Protein AF-A0A2H9NWB0-F1 (afdb_monomer)

Nearest PDB structures (foldseek):
  6rzz-assembly1_w  TM=6.380E-01  e=5.093E-09  Saccharomyces cerevisiae
  6lqm-assembly1_3  TM=6.294E-01  e=3.801E-09  Homo sapiens
  5h4p-assembly1_w  TM=6.764E-01  e=6.306E-08  Saccharomyces cerevisiae S288C
  6n8l-assembly1_v  TM=6.432E-01  e=3.724E-08  Saccharomyces cerevisiae S288C
  6lsr-assembly1_3  TM=6.015E-01  e=7.516E-08  Homo sapiens

Secondary structure (DSSP, 8-state):
-PPP---------------HHHHHHTSS--SEEEEE----HHHHHHHHHHHHTTGGGT--EEEEEEETTEEEEEES--TTHHHHHHHHHHHH--EEEEEEEEEEEETTTTEEEEEEEEEEE--S--TT-EEEETTEEEEEEE-SSSEEEEETTT--EEEES-TT-S---TTS---EEPPEEEEEEEE-SSS-EEE-TTT--EEEB--SS-SS---TT-EEEEEEETTEEEEE--

Mean predicted aligned error: 9.99 Å

Radius of gyration: 27.56 Å; Cα contacts (8 Å, |Δi|>4): 438; chains: 1; bounding box: 101×38×71 Å

pLDDT: mean 84.56, std 11.09, range [39.69, 96.69]

Solvent-accessible surface area (backbone atoms only — not comparable to full-atom values): 13710 Å² total; per-residue (Å²): 135,86,84,85,84,84,89,80,91,77,88,80,86,83,82,89,71,81,51,77,62,62,58,39,51,80,34,97,51,61,28,24,38,41,37,35,54,53,86,59,62,68,61,54,50,53,51,54,52,60,39,57,80,30,41,94,74,55,22,44,79,43,44,80,45,84,50,92,71,25,38,36,37,30,18,50,37,52,89,63,46,66,61,55,54,48,53,44,21,50,66,59,17,47,50,77,50,78,49,79,43,85,71,51,62,40,86,88,75,76,41,79,41,61,34,37,40,35,39,36,41,55,57,98,5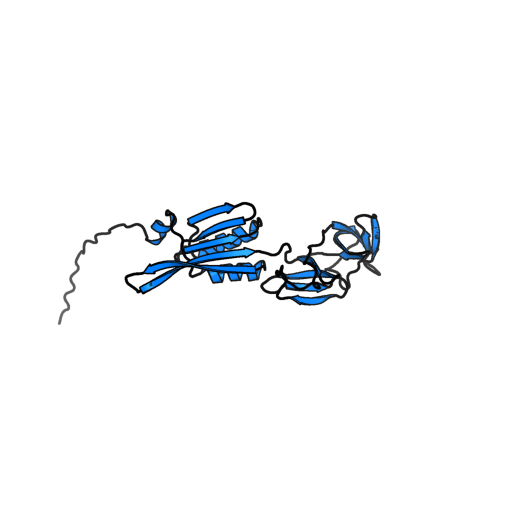8,54,67,72,36,42,28,38,51,83,95,36,61,24,32,24,79,36,48,18,72,42,40,32,32,28,31,43,58,74,58,50,73,48,78,42,70,68,85,78,59,91,82,59,78,96,75,67,64,75,74,42,69,58,69,75,41,77,30,39,26,71,34,56,74,97,59,46,23,30,38,36,78,87,80,68,42,83,38,64,47,44,40,59,62,76,68,76,91,80,52,62,74,39,78,42,38,30,36,74,57,91,98,37,42,31,73,50,65,133

Foldseek 3Di:
DDDDDDDDDDDDDDDDDPDPLNVLLQDPAAQEKEKEQAPDVVLVVLLQVVQVVCSVVSWHFSDWDDDPSIIMTGINDDPCVVVSLLVSQQAQNWDKDKDKDFDDADPVVRHTRIRMYIYTDGDPDGQLFWWQWQLFTWHQPHGHCWTWTAGQQARDIDIGRPLHDPDDPDRIDNTGTFDKDKWFFQDPPPFTWIQDRPPRDTDGASGPDDDDDDDGGDIFIWGDRDPHIHTGDD

Structure (mmCIF, N/CA/C/O backbone):
data_AF-A0A2H9NWB0-F1
#
_entry.id   AF-A0A2H9NWB0-F1
#
loop_
_atom_site.group_PDB
_atom_site.id
_atom_site.type_symbol
_atom_site.label_atom_id
_atom_site.label_alt_id
_atom_site.label_comp_id
_atom_site.label_asym_id
_atom_site.label_entity_id
_atom_site.label_seq_id
_atom_site.pdbx_PDB_ins_code
_atom_site.Cartn_x
_atom_site.Cartn_y
_atom_site.Cartn_z
_atom_site.occupancy
_atom_site.B_iso_or_equiv
_atom_site.auth_seq_id
_atom_site.auth_comp_id
_atom_site.auth_asym_id
_atom_site.auth_atom_id
_atom_site.pdbx_PDB_model_num
ATOM 1 N N . ARG A 1 1 ? -74.461 3.019 13.063 1.00 52.06 1 ARG A N 1
ATOM 2 C CA . ARG A 1 1 ? -73.482 3.453 14.092 1.00 52.06 1 ARG A CA 1
ATOM 3 C C . ARG A 1 1 ? -72.655 4.577 13.480 1.00 52.06 1 ARG A C 1
ATOM 5 O O . ARG A 1 1 ? -71.949 4.300 12.525 1.00 52.06 1 ARG A O 1
ATOM 12 N N . LYS A 1 2 ? -72.825 5.829 13.923 1.00 51.66 2 LYS A N 1
ATOM 13 C CA . LYS A 1 2 ? -72.000 6.956 13.455 1.00 51.66 2 LYS A CA 1
ATOM 14 C C . LYS A 1 2 ? -70.707 6.966 14.274 1.00 51.66 2 LYS A C 1
ATOM 16 O O . LYS A 1 2 ? -70.784 6.955 15.498 1.00 51.66 2 LYS A O 1
ATOM 21 N N . SER A 1 3 ? -69.558 6.902 13.610 1.00 57.94 3 SER A N 1
ATOM 22 C CA . SER A 1 3 ? -68.240 7.040 14.232 1.00 57.94 3 SER A CA 1
ATOM 23 C C . SER A 1 3 ? -67.999 8.508 14.567 1.00 57.94 3 SER A C 1
ATOM 25 O O . SER A 1 3 ? -68.070 9.355 13.678 1.00 57.94 3 SER A O 1
ATOM 27 N N . VAL A 1 4 ? -67.752 8.797 15.841 1.00 70.06 4 VAL A N 1
ATOM 28 C CA . VAL A 1 4 ? -67.317 10.117 16.303 1.00 70.06 4 VAL A CA 1
ATOM 29 C C . VAL A 1 4 ? -65.807 10.186 16.104 1.00 70.06 4 VAL A C 1
ATOM 31 O O . VAL A 1 4 ? -65.094 9.263 16.498 1.00 70.06 4 VAL A O 1
ATOM 34 N N . VAL A 1 5 ? -65.348 11.232 15.426 1.00 72.88 5 VAL A N 1
ATOM 35 C CA . VAL A 1 5 ? -63.932 11.528 15.208 1.00 72.88 5 VAL A CA 1
ATOM 36 C C . VAL A 1 5 ? -63.659 12.810 15.974 1.00 72.88 5 VAL A C 1
ATOM 38 O O . VAL A 1 5 ? -64.260 13.832 15.656 1.00 72.88 5 VAL A O 1
ATOM 41 N N . ASP A 1 6 ? -62.797 12.726 16.981 1.00 75.94 6 ASP A N 1
ATOM 42 C CA . ASP A 1 6 ? -62.341 13.878 17.751 1.00 75.94 6 ASP A CA 1
ATOM 43 C C . ASP A 1 6 ? -60.874 14.163 17.431 1.00 75.94 6 ASP A C 1
ATOM 45 O O . ASP A 1 6 ? -60.045 13.252 17.338 1.00 75.94 6 ASP A O 1
ATOM 49 N N . GLU A 1 7 ? -60.562 15.444 17.275 1.00 79.31 7 GLU A N 1
ATOM 50 C CA . GLU A 1 7 ? -59.204 15.945 17.104 1.00 79.31 7 GLU A CA 1
ATOM 51 C C . GLU A 1 7 ? -58.705 16.526 18.427 1.00 79.31 7 GLU A C 1
ATOM 53 O O . GLU A 1 7 ? -59.386 17.318 19.079 1.00 79.31 7 GLU A O 1
ATOM 58 N N . PHE A 1 8 ? -57.486 16.156 18.818 1.00 81.31 8 PHE A N 1
ATOM 59 C CA . PHE A 1 8 ? -56.851 16.657 20.032 1.00 81.31 8 PHE A CA 1
ATOM 60 C C . PHE A 1 8 ? -55.451 17.176 19.716 1.00 81.31 8 PHE A C 1
ATOM 62 O O . PHE A 1 8 ? -54.700 16.560 18.959 1.00 81.31 8 PHE A O 1
ATOM 69 N N . MET A 1 9 ? -55.068 18.283 20.353 1.00 73.50 9 MET A N 1
ATOM 70 C CA . MET A 1 9 ? -53.689 18.767 20.335 1.00 73.50 9 MET A CA 1
ATOM 71 C C . MET A 1 9 ? -52.898 18.124 21.474 1.00 73.50 9 MET A C 1
ATOM 73 O O . MET A 1 9 ? -53.171 18.371 22.647 1.00 73.50 9 MET A O 1
ATOM 77 N N . VAL A 1 10 ? -51.893 17.321 21.123 1.00 85.69 10 VAL A N 1
ATOM 78 C CA . VAL A 1 10 ? -50.956 16.732 22.086 1.00 85.69 10 VAL A CA 1
ATOM 79 C C . VAL A 1 10 ? -49.690 17.594 22.130 1.00 85.69 10 VAL A C 1
ATOM 81 O O . VAL A 1 10 ? -48.940 17.610 21.150 1.00 85.69 10 VAL A O 1
ATOM 84 N N . PRO A 1 11 ? -49.421 18.319 23.230 1.00 79.94 11 PRO A N 1
ATOM 85 C CA . PRO A 1 11 ? -48.188 19.082 23.360 1.00 79.94 11 PRO A CA 1
ATOM 86 C C . PRO A 1 11 ? -46.994 18.127 23.466 1.00 79.94 11 PRO A C 1
ATOM 88 O O . PRO A 1 11 ? -46.948 17.250 24.330 1.00 79.94 11 PRO A O 1
ATOM 91 N N . LEU A 1 12 ? -46.018 18.297 22.575 1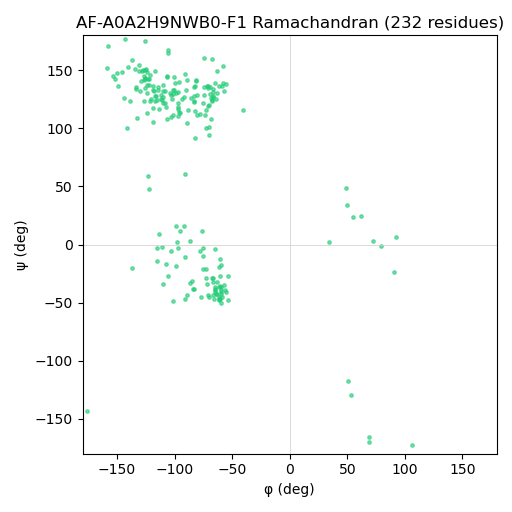.00 85.56 12 LEU A N 1
ATOM 92 C CA . LEU A 1 12 ? -44.847 17.430 22.470 1.00 85.56 12 LEU A CA 1
ATOM 93 C C . LEU A 1 12 ? -43.646 18.119 23.126 1.00 85.56 12 LEU A C 1
ATOM 95 O O . LEU A 1 12 ? -43.149 19.128 22.628 1.00 85.56 12 LEU A O 1
ATOM 99 N N . MET A 1 13 ? -43.171 17.583 24.252 1.00 80.69 13 MET A N 1
ATOM 100 C CA . MET A 1 13 ? -41.931 18.059 24.869 1.00 80.69 13 MET A CA 1
ATOM 101 C C . MET A 1 13 ? -40.724 17.423 24.184 1.00 80.69 13 MET A C 1
ATOM 103 O O . MET A 1 13 ? -40.496 16.218 24.284 1.00 80.69 13 MET A O 1
ATOM 107 N N . VAL A 1 14 ? -39.921 18.249 23.518 1.00 83.50 14 VAL A N 1
ATOM 108 C CA . VAL A 1 14 ? -38.672 17.821 22.885 1.00 83.50 14 VAL A CA 1
ATOM 109 C C . VAL A 1 14 ? -37.510 18.104 23.830 1.00 83.50 14 VAL A C 1
ATOM 111 O O . VAL A 1 14 ? -37.183 19.256 24.102 1.00 83.50 14 VAL A O 1
ATOM 114 N N . GLN A 1 15 ? -36.857 17.047 24.311 1.00 78.19 15 GLN A N 1
ATOM 115 C CA . GLN A 1 15 ? -35.599 17.157 25.048 1.00 78.19 15 GLN A CA 1
ATOM 116 C C . GLN A 1 15 ? -34.421 16.908 24.106 1.00 78.19 15 GLN A C 1
ATOM 118 O O . GLN A 1 15 ? -34.298 15.839 23.504 1.00 78.19 15 GLN A O 1
ATOM 123 N N . THR A 1 16 ? -33.525 17.885 23.991 1.00 75.75 16 THR A N 1
ATOM 124 C CA . THR A 1 16 ? -32.293 17.740 23.213 1.00 75.75 16 THR A CA 1
ATOM 125 C C . THR A 1 16 ? -31.201 17.101 24.065 1.00 75.75 16 THR A C 1
ATOM 127 O O . THR A 1 16 ? -30.860 17.610 25.130 1.00 75.75 16 THR A O 1
ATOM 130 N N . ARG A 1 17 ? -30.602 16.016 23.574 1.00 77.69 17 ARG A N 1
ATOM 131 C CA . ARG A 1 17 ? -29.400 15.396 24.150 1.00 77.69 17 ARG A CA 1
ATOM 132 C C . ARG A 1 17 ? -28.327 15.274 23.078 1.00 77.69 17 ARG A C 1
ATOM 134 O O . ARG A 1 17 ? -28.657 15.095 21.905 1.00 77.69 17 ARG A O 1
ATOM 141 N N . GLN A 1 18 ? -27.052 15.329 23.462 1.00 70.75 18 GLN A N 1
ATOM 142 C CA . GLN A 1 18 ? -25.985 14.993 22.523 1.00 70.75 18 GLN A CA 1
ATOM 143 C C . GLN A 1 18 ? -26.144 13.544 22.065 1.00 70.75 18 GLN A C 1
ATOM 145 O O . GLN A 1 18 ? -26.396 12.640 22.866 1.00 70.75 18 GLN A O 1
ATOM 150 N N . CYS A 1 19 ? -25.982 13.324 20.761 1.00 72.31 19 CYS A N 1
ATOM 151 C CA . CYS A 1 19 ? -25.940 11.976 20.223 1.00 72.31 19 CYS A CA 1
ATOM 152 C C . CYS A 1 19 ? -24.808 11.199 20.926 1.00 72.31 19 CYS A C 1
ATOM 154 O O . CYS A 1 19 ? -23.685 11.711 20.993 1.00 72.31 19 CYS A O 1
ATOM 156 N N . PRO A 1 20 ? -25.050 9.965 21.411 1.00 68.06 20 PRO A N 1
ATOM 157 C CA . PRO A 1 20 ? -24.020 9.142 22.051 1.00 68.06 20 PRO A CA 1
ATOM 158 C C . PRO A 1 20 ? -22.766 8.965 21.187 1.00 68.06 20 PRO A C 1
ATOM 160 O O . PRO A 1 20 ? -21.669 8.765 21.700 1.00 68.06 20 PRO A O 1
ATOM 163 N N . HIS A 1 21 ? -22.921 9.050 19.865 1.00 68.06 21 HIS A N 1
ATOM 164 C CA . HIS A 1 21 ? -21.824 8.990 18.908 1.00 68.06 21 HIS A CA 1
ATOM 165 C C . HIS A 1 21 ? -21.035 10.304 18.826 1.00 68.06 21 HIS A C 1
ATOM 167 O O . HIS A 1 21 ? -19.809 10.275 18.927 1.00 68.06 21 HIS A O 1
ATOM 173 N N . CYS A 1 22 ? -21.717 11.451 18.761 1.00 69.38 22 CYS A N 1
ATOM 174 C CA . CYS A 1 2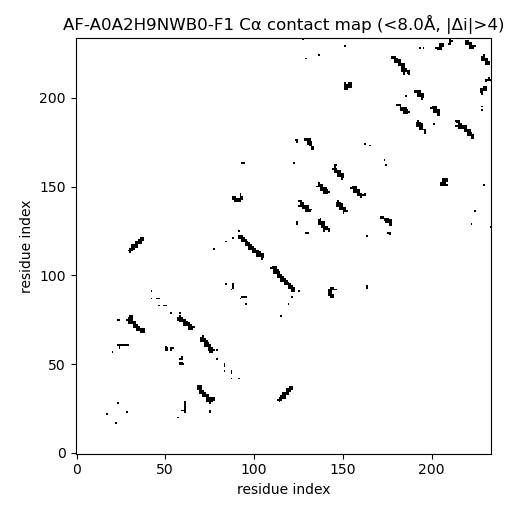2 ? -21.073 12.769 18.757 1.00 69.38 22 CYS A CA 1
ATOM 175 C C . CYS A 1 22 ? -20.339 13.059 20.075 1.00 69.38 22 CYS A C 1
ATOM 177 O O . CYS A 1 22 ? -19.238 13.602 20.060 1.00 69.38 22 CYS A O 1
ATOM 179 N N . SER A 1 23 ? -20.896 12.620 21.208 1.00 68.31 23 SER A N 1
ATOM 180 C CA . SER A 1 23 ? -20.228 12.708 22.514 1.00 68.31 23 SER A CA 1
ATOM 181 C C . SER A 1 23 ? -18.898 11.938 22.533 1.00 68.31 23 SER A C 1
ATOM 183 O O . SER A 1 23 ? -17.910 12.408 23.096 1.00 68.31 23 SER A O 1
ATOM 185 N N . ARG A 1 24 ? -18.821 10.789 21.843 1.00 71.25 24 ARG A N 1
ATOM 186 C CA . ARG A 1 24 ? -17.580 10.004 21.737 1.00 71.25 24 ARG A CA 1
ATOM 187 C C . ARG A 1 24 ? -16.533 10.658 20.840 1.00 71.25 24 ARG A C 1
ATOM 189 O O . ARG A 1 24 ? -15.350 10.522 21.140 1.00 71.25 24 ARG A O 1
ATOM 196 N N . GLN A 1 25 ? -16.936 11.361 19.778 1.00 65.00 25 GLN A N 1
ATOM 197 C CA . GLN A 1 25 ? -16.005 12.022 18.851 1.00 65.00 25 GLN A CA 1
ATOM 198 C C . GLN A 1 25 ? -15.142 13.091 19.535 1.00 65.00 25 GLN A C 1
ATOM 200 O O . GLN A 1 25 ? -13.966 13.203 19.210 1.00 65.00 25 GLN A O 1
ATOM 205 N N . GLY A 1 26 ? -15.702 13.833 20.497 1.00 62.59 26 GLY A N 1
ATOM 206 C CA . GLY A 1 26 ? -14.981 14.851 21.276 1.00 62.59 26 GLY A CA 1
ATOM 207 C C . GLY A 1 26 ? -14.256 14.318 22.517 1.00 62.59 26 GLY A C 1
ATOM 208 O O . GLY A 1 26 ? -13.701 15.098 23.285 1.00 62.59 26 GLY A O 1
ATOM 209 N N . SER A 1 27 ? -14.278 13.003 22.746 1.00 71.75 27 SER A N 1
ATOM 210 C CA . SER A 1 27 ? -13.688 12.366 23.926 1.00 71.75 27 SER A CA 1
ATOM 211 C C . SER A 1 27 ? -12.380 11.639 23.590 1.00 71.75 27 SER A C 1
ATOM 213 O O . SER A 1 27 ? -12.094 11.341 22.433 1.00 71.75 27 SER A O 1
ATOM 215 N N . MET A 1 28 ? -11.612 11.244 24.612 1.00 77.00 28 MET A N 1
ATOM 216 C CA . MET A 1 28 ? -10.450 10.352 24.445 1.00 77.00 28 MET A CA 1
ATOM 217 C C . MET A 1 28 ? -10.835 8.869 24.240 1.00 77.00 28 MET A C 1
ATOM 219 O O . MET A 1 28 ? -9.983 7.983 24.335 1.00 77.00 28 MET A O 1
ATOM 223 N N . TYR A 1 29 ? -12.113 8.567 23.990 1.00 83.75 29 TYR A N 1
ATOM 224 C CA . TYR A 1 29 ? -12.592 7.203 23.791 1.00 83.75 29 TYR A CA 1
ATOM 225 C C . TYR A 1 29 ? -12.118 6.614 22.4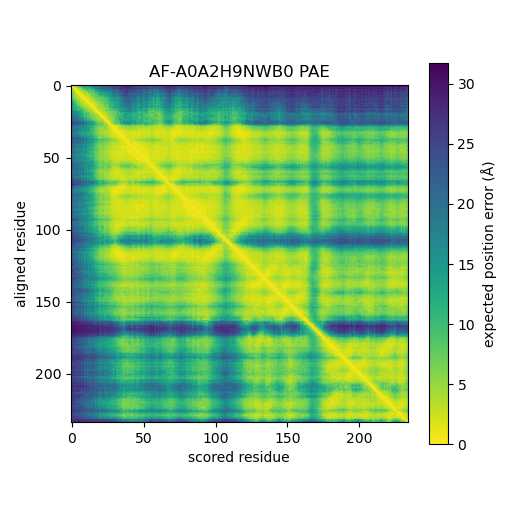55 1.00 83.75 29 TYR A C 1
ATOM 227 O O . TYR A 1 29 ? -12.201 7.248 21.400 1.00 83.75 29 TYR A O 1
ATOM 235 N N . PHE A 1 30 ? -11.667 5.358 22.494 1.00 89.88 30 PHE A N 1
ATOM 236 C CA . PHE A 1 30 ? -11.356 4.574 21.304 1.00 89.88 30 PHE A CA 1
ATOM 237 C C . PHE A 1 30 ? -11.578 3.076 21.546 1.00 89.88 30 PHE A C 1
ATOM 239 O O . PHE A 1 30 ? -11.363 2.551 22.646 1.00 89.88 30 PHE A O 1
ATOM 246 N N . GLU A 1 31 ? -11.972 2.393 20.476 1.00 91.25 31 GLU A N 1
ATOM 247 C CA . GLU A 1 31 ? -12.098 0.936 20.398 1.00 91.25 31 GLU A CA 1
ATOM 248 C C . GLU A 1 31 ? -10.957 0.318 19.585 1.00 91.25 31 GLU A C 1
ATOM 250 O O . GLU A 1 31 ? -10.581 -0.829 19.828 1.00 91.25 31 GLU A O 1
ATOM 255 N N . ALA A 1 32 ? -10.376 1.066 18.641 1.00 94.56 32 ALA A N 1
ATOM 256 C CA . ALA A 1 32 ? -9.282 0.567 17.822 1.00 94.56 32 ALA A CA 1
ATOM 257 C C . A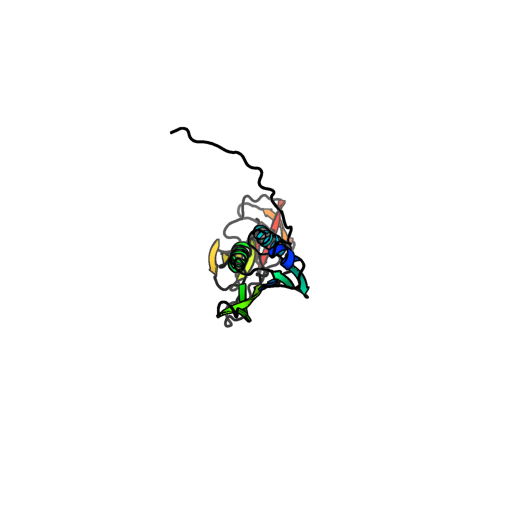LA A 1 32 ? -8.185 1.603 17.558 1.00 94.56 32 ALA A C 1
ATOM 259 O O . ALA A 1 32 ? -8.436 2.807 17.541 1.00 94.56 32 ALA A O 1
ATOM 260 N N . ILE A 1 33 ? -6.968 1.109 17.335 1.00 95.56 33 ILE A N 1
ATOM 261 C CA . ILE A 1 33 ? -5.807 1.880 16.889 1.00 95.56 33 ILE A CA 1
ATOM 262 C C . ILE A 1 33 ? -5.331 1.286 15.565 1.00 95.56 33 ILE A C 1
ATOM 264 O O . ILE A 1 33 ? -5.032 0.096 15.504 1.00 95.56 33 ILE A O 1
ATOM 268 N N . VAL A 1 34 ? -5.220 2.105 14.523 1.00 96.69 34 VAL A N 1
ATOM 269 C CA . VAL A 1 34 ? -4.603 1.724 13.247 1.00 96.69 34 VAL A CA 1
ATOM 270 C C . VAL A 1 34 ? -3.256 2.419 13.125 1.00 96.69 34 VAL A C 1
ATOM 272 O O . VAL A 1 34 ? -3.183 3.643 13.119 1.00 96.69 34 VAL A O 1
ATOM 275 N N . GLN A 1 35 ? -2.188 1.638 13.043 1.00 95.69 35 GLN A N 1
ATOM 276 C CA . GLN A 1 35 ? -0.816 2.096 12.878 1.00 95.69 35 GLN A CA 1
ATOM 277 C C . GLN A 1 35 ? -0.405 1.875 11.425 1.00 95.69 35 GLN A C 1
ATOM 279 O O . GLN A 1 35 ? -0.240 0.739 10.989 1.00 95.69 35 GLN A O 1
ATOM 284 N N . MET A 1 36 ? -0.246 2.953 10.669 1.00 95.19 36 MET A N 1
ATOM 285 C CA . MET A 1 36 ? 0.210 2.894 9.282 1.00 95.19 36 MET A CA 1
ATOM 286 C C . MET A 1 36 ? 1.706 3.159 9.227 1.00 95.19 36 MET A C 1
ATOM 288 O O . MET A 1 36 ? 2.129 4.238 9.628 1.00 95.19 36 MET A O 1
ATOM 292 N N . LYS A 1 37 ? 2.500 2.197 8.749 1.00 91.81 37 LYS A N 1
ATOM 293 C CA . LYS A 1 37 ? 3.959 2.320 8.564 1.00 91.81 37 LYS A CA 1
ATOM 294 C C . LYS A 1 37 ? 4.282 2.831 7.164 1.00 91.81 37 LYS A C 1
ATOM 296 O O . LYS A 1 37 ? 4.868 2.127 6.353 1.00 91.81 37 LYS A O 1
ATOM 301 N N . THR A 1 38 ? 3.795 4.022 6.844 1.00 89.69 38 THR A N 1
ATOM 302 C CA . THR A 1 38 ? 4.044 4.660 5.553 1.00 89.69 38 THR A CA 1
ATOM 303 C C . THR A 1 38 ? 3.836 6.162 5.655 1.00 89.69 38 THR A C 1
ATOM 305 O O . THR A 1 38 ? 3.040 6.614 6.473 1.00 89.69 38 THR A O 1
ATOM 308 N N . GLY A 1 39 ? 4.543 6.920 4.816 1.00 87.31 39 GLY A N 1
ATOM 309 C CA . GLY A 1 39 ? 4.290 8.343 4.576 1.00 87.31 39 GLY A CA 1
ATOM 310 C C . GLY A 1 39 ? 3.459 8.615 3.314 1.00 87.31 39 GLY A C 1
ATOM 311 O O . GLY A 1 39 ? 3.240 9.776 2.967 1.00 87.31 39 GLY A O 1
ATOM 312 N N . ARG A 1 40 ? 3.011 7.572 2.594 1.00 89.12 40 ARG A N 1
ATOM 313 C CA . ARG A 1 40 ? 2.287 7.715 1.321 1.00 89.12 40 ARG A CA 1
ATOM 314 C C . ARG A 1 40 ? 0.905 8.334 1.535 1.00 89.12 40 ARG A C 1
ATOM 316 O O . ARG A 1 40 ? -0.013 7.685 2.036 1.00 89.12 40 ARG A O 1
ATOM 323 N N . LYS A 1 41 ? 0.744 9.595 1.116 1.00 91.69 41 LYS A N 1
ATOM 324 C CA . LYS A 1 41 ? -0.493 10.382 1.299 1.00 91.69 41 LYS A CA 1
ATOM 325 C C . LYS A 1 41 ? -1.730 9.715 0.690 1.00 91.69 41 LYS A C 1
ATOM 327 O O . LYS A 1 41 ? -2.800 9.800 1.280 1.00 91.69 41 LYS A O 1
ATOM 332 N N . GLU A 1 42 ? -1.581 9.019 -0.436 1.00 93.38 42 GLU A N 1
ATOM 333 C CA . GLU A 1 42 ? -2.660 8.286 -1.119 1.00 93.38 42 GLU A CA 1
ATOM 334 C C . GLU A 1 42 ? -3.305 7.199 -0.241 1.00 93.38 42 GLU A C 1
ATOM 336 O O . GLU A 1 42 ? -4.527 7.052 -0.226 1.00 93.38 42 GLU A O 1
ATOM 341 N N . ILE A 1 43 ? -2.496 6.485 0.550 1.00 93.44 43 ILE A N 1
ATOM 342 C CA . ILE A 1 43 ? -2.951 5.425 1.456 1.00 93.44 43 ILE A CA 1
ATOM 343 C C . ILE A 1 43 ? -3.737 6.043 2.611 1.00 93.44 43 ILE A C 1
ATOM 345 O O . ILE A 1 43 ? -4.821 5.569 2.957 1.00 93.44 43 ILE A O 1
ATOM 349 N N . HIS A 1 44 ? -3.208 7.127 3.185 1.00 94.94 44 HIS A N 1
ATOM 350 C CA . HIS A 1 44 ? -3.874 7.865 4.256 1.00 94.94 44 HIS A CA 1
ATOM 351 C C . HIS A 1 44 ? -5.210 8.448 3.796 1.00 94.94 44 HIS A C 1
ATOM 353 O O . HIS A 1 44 ? -6.211 8.267 4.484 1.00 94.94 44 HIS A O 1
ATOM 359 N N . ALA A 1 45 ? -5.237 9.089 2.626 1.00 95.81 45 ALA A N 1
ATOM 360 C CA . ALA A 1 45 ? -6.449 9.659 2.049 1.00 95.81 45 ALA A CA 1
ATOM 361 C C . ALA A 1 45 ? -7.510 8.580 1.802 1.00 95.81 45 ALA A C 1
ATOM 363 O O . ALA A 1 45 ? -8.652 8.738 2.229 1.00 95.81 45 ALA A O 1
ATOM 364 N N . PHE A 1 46 ? -7.122 7.447 1.205 1.00 96.12 46 PHE A N 1
ATOM 365 C CA . PHE A 1 46 ? -8.032 6.324 0.988 1.00 96.12 46 PHE A CA 1
ATOM 366 C C . PHE A 1 46 ? -8.620 5.806 2.303 1.00 96.12 46 PHE A C 1
ATOM 368 O O . PHE A 1 46 ? -9.820 5.567 2.399 1.00 96.12 46 PHE A O 1
ATOM 375 N N . PHE A 1 47 ? -7.794 5.630 3.332 1.00 96.12 47 PHE A N 1
ATOM 376 C CA . PHE A 1 47 ? -8.268 5.154 4.626 1.00 96.12 47 PHE A CA 1
ATOM 377 C C . PHE A 1 47 ? -9.209 6.142 5.315 1.00 96.12 47 PHE A C 1
ATOM 379 O O . PHE A 1 47 ? -10.265 5.738 5.799 1.00 96.12 47 PHE A O 1
ATOM 386 N N . GLU A 1 48 ? -8.844 7.423 5.349 1.00 95.25 48 GLU A N 1
ATOM 387 C CA . GLU A 1 48 ? -9.653 8.481 5.958 1.00 95.25 48 GLU A CA 1
ATOM 388 C C . GLU A 1 48 ? -11.024 8.585 5.276 1.00 95.25 48 GLU A C 1
ATOM 390 O O . GLU A 1 48 ? -12.043 8.611 5.965 1.00 95.25 48 GLU A O 1
ATOM 395 N N . GLU A 1 49 ? -11.064 8.507 3.944 1.00 95.75 49 GLU A N 1
ATOM 396 C CA . GLU A 1 49 ? -12.294 8.467 3.148 1.00 95.75 49 GLU A CA 1
ATOM 397 C C . GLU A 1 49 ? -13.176 7.258 3.515 1.00 95.75 49 GLU A C 1
ATOM 399 O O . GLU A 1 49 ? -14.352 7.415 3.855 1.00 95.75 49 GLU A O 1
ATOM 404 N N . ARG A 1 50 ? -12.610 6.040 3.544 1.00 94.94 50 ARG A N 1
ATOM 405 C CA . ARG A 1 50 ? -13.360 4.822 3.910 1.00 94.94 50 ARG A CA 1
ATOM 406 C C . ARG A 1 50 ? -13.879 4.865 5.350 1.00 94.94 50 ARG A C 1
ATOM 408 O O . ARG A 1 50 ? -14.935 4.297 5.635 1.00 94.94 50 ARG A O 1
ATOM 415 N N . VAL A 1 51 ? -13.159 5.510 6.272 1.00 93.56 51 VAL A N 1
ATOM 416 C CA . VAL A 1 51 ? -13.638 5.726 7.647 1.00 93.56 51 VAL A CA 1
ATOM 417 C C . VAL A 1 51 ? -14.766 6.757 7.665 1.00 93.56 51 VAL A C 1
ATOM 419 O O . VAL A 1 51 ? -15.786 6.520 8.312 1.00 93.56 51 VAL A O 1
ATOM 422 N N . GLN A 1 52 ? -14.634 7.853 6.917 1.00 92.06 52 GLN A N 1
ATOM 423 C CA . GLN A 1 52 ? -15.643 8.908 6.832 1.00 92.06 52 GLN A CA 1
ATOM 424 C C . GLN A 1 52 ? -16.988 8.378 6.312 1.00 92.06 52 GLN A C 1
ATOM 426 O O . GLN A 1 52 ? -18.025 8.675 6.908 1.00 92.06 52 GLN A O 1
ATOM 431 N N . GLU A 1 53 ? -16.990 7.494 5.311 1.00 91.94 53 GLU A N 1
ATOM 432 C CA . GLU A 1 53 ? -18.194 6.794 4.825 1.00 91.94 53 GLU A CA 1
ATOM 433 C C . GLU A 1 53 ? -18.889 5.908 5.880 1.00 91.94 53 GLU A C 1
ATOM 435 O O . GLU A 1 53 ? -19.975 5.371 5.642 1.00 91.94 53 GLU A O 1
ATOM 440 N N . ARG A 1 54 ? -18.240 5.647 7.017 1.00 89.94 54 ARG A N 1
ATOM 441 C CA . ARG A 1 54 ? -18.750 4.806 8.110 1.00 89.94 54 ARG A CA 1
ATOM 442 C C . ARG A 1 54 ? -19.015 5.612 9.384 1.00 89.94 54 ARG A C 1
ATOM 444 O O . ARG A 1 54 ? -19.371 5.019 10.406 1.00 89.94 54 ARG A O 1
ATOM 451 N N . THR A 1 55 ? -18.937 6.942 9.304 1.00 84.50 55 THR A N 1
ATOM 452 C CA . THR A 1 55 ? -19.299 7.877 10.382 1.00 84.50 55 THR A CA 1
ATOM 453 C C . THR A 1 55 ? -20.720 7.610 10.877 1.00 84.50 55 THR A C 1
ATOM 455 O O . THR A 1 55 ? -20.937 7.414 12.070 1.00 84.50 55 THR A O 1
ATOM 458 N N . ASN A 1 56 ? -21.681 7.472 9.957 1.00 83.19 56 ASN A N 1
ATOM 459 C CA . ASN A 1 56 ? -23.079 7.130 10.255 1.00 83.19 56 ASN A CA 1
ATOM 460 C C . ASN A 1 56 ? -23.259 5.754 10.930 1.00 83.19 56 ASN A C 1
ATOM 462 O O . ASN A 1 56 ? -24.285 5.500 11.554 1.00 83.19 56 ASN A O 1
ATOM 466 N N . LYS A 1 57 ? -22.267 4.864 10.821 1.00 81.81 57 LYS A N 1
ATOM 467 C CA . LYS A 1 57 ? -22.256 3.517 11.412 1.00 81.81 57 LYS A CA 1
ATOM 468 C C . LYS A 1 57 ? -21.475 3.446 12.724 1.00 81.81 57 LYS A C 1
ATOM 470 O O . LYS A 1 57 ? -21.129 2.352 13.174 1.00 81.81 57 LYS A O 1
ATOM 475 N N . GLY A 1 58 ? -21.188 4.588 13.342 1.00 81.75 58 GLY A N 1
ATOM 476 C CA . GLY A 1 58 ? -20.596 4.624 14.671 1.00 81.75 58 GLY A CA 1
ATOM 477 C C . GLY A 1 58 ? -19.067 4.686 14.698 1.00 81.75 58 GLY A C 1
ATOM 478 O O . GLY A 1 58 ? -18.493 4.598 15.779 1.00 81.75 58 GLY A O 1
ATOM 479 N N . MET A 1 59 ? -18.392 4.832 13.553 1.00 87.75 59 MET A N 1
ATOM 480 C CA . MET A 1 59 ? -16.929 4.774 13.465 1.00 87.75 59 MET A CA 1
ATOM 481 C C . MET A 1 59 ? -16.350 6.087 12.944 1.00 87.75 59 MET A C 1
ATOM 483 O O . MET A 1 59 ? -16.608 6.463 11.808 1.00 87.75 59 MET A O 1
ATOM 487 N N . CYS A 1 60 ? -15.543 6.751 13.770 1.00 89.69 60 CYS A N 1
ATOM 488 C CA . CYS A 1 60 ? -14.885 8.017 13.448 1.00 89.69 60 CYS A CA 1
ATOM 489 C C . CYS A 1 60 ? -13.437 8.007 13.920 1.00 89.69 60 CYS A C 1
ATOM 491 O O . CYS A 1 60 ? -13.090 7.272 14.846 1.00 89.69 60 CYS A O 1
ATOM 493 N N . ILE A 1 61 ? -12.620 8.878 13.333 1.00 91.56 61 ILE A N 1
ATOM 494 C CA . ILE A 1 61 ? -11.269 9.161 13.816 1.00 91.56 61 ILE A CA 1
ATOM 495 C C . ILE A 1 61 ? -11.389 10.141 14.988 1.00 91.56 61 ILE A C 1
ATOM 497 O O . ILE A 1 61 ? -11.784 11.285 14.783 1.00 91.56 61 ILE A O 1
ATOM 501 N N . SER A 1 62 ? -11.075 9.702 16.209 1.00 90.25 62 SER A N 1
ATOM 502 C CA . SER A 1 62 ? -11.047 10.577 17.395 1.00 90.25 62 SER A CA 1
ATOM 503 C C . SER A 1 62 ? -9.716 11.309 17.540 1.00 90.25 62 SER A C 1
ATOM 505 O O . SER A 1 62 ? -9.667 12.436 18.022 1.00 90.25 62 SER A O 1
ATOM 507 N N . LYS A 1 63 ? -8.617 10.684 17.104 1.00 90.81 63 LYS A N 1
ATOM 508 C CA . LYS A 1 63 ? -7.278 11.278 17.139 1.00 90.81 63 LYS A CA 1
ATOM 509 C C . LYS A 1 63 ? -6.424 10.752 15.991 1.00 90.81 63 LYS A C 1
ATOM 511 O O . LYS A 1 63 ? -6.381 9.546 15.748 1.00 90.81 63 LYS A O 1
ATOM 516 N N . LYS A 1 64 ? -5.692 11.652 15.335 1.00 93.06 64 LYS A N 1
ATOM 517 C CA . LYS A 1 64 ? -4.608 11.340 14.395 1.00 93.06 64 LYS A CA 1
ATOM 518 C C . LYS A 1 64 ? -3.295 11.784 15.026 1.00 93.06 64 LYS A C 1
ATOM 520 O O . LYS A 1 64 ? -3.178 12.927 15.456 1.00 93.06 64 LYS A O 1
ATOM 525 N N . MET A 1 65 ? -2.331 10.877 15.127 1.00 92.50 65 MET A N 1
ATOM 526 C CA . MET A 1 65 ? -1.059 11.136 15.796 1.00 92.50 65 MET A CA 1
ATOM 527 C C . MET A 1 65 ? 0.103 10.652 14.921 1.00 92.50 65 MET A C 1
ATOM 529 O O . MET A 1 65 ? 0.267 9.440 14.765 1.00 92.50 65 MET A O 1
ATOM 533 N N . PRO A 1 66 ? 0.899 11.556 14.329 1.00 91.44 66 PRO A N 1
ATOM 534 C CA . PRO A 1 66 ? 2.128 11.175 13.643 1.00 91.44 66 PRO A CA 1
ATOM 535 C C . PRO A 1 66 ? 3.178 10.703 14.663 1.00 91.44 66 PRO A C 1
ATOM 537 O O . PRO A 1 66 ? 3.350 11.307 15.720 1.00 91.44 66 PRO A O 1
ATOM 540 N N . VAL A 1 67 ? 3.858 9.597 14.362 1.00 89.81 67 VAL A N 1
ATOM 541 C CA . VAL A 1 67 ? 4.854 8.928 15.210 1.00 89.81 67 VAL A CA 1
ATOM 542 C C . VAL A 1 67 ? 6.001 8.422 14.332 1.00 89.81 67 VAL A C 1
ATOM 544 O O . VAL A 1 67 ? 5.896 7.344 13.741 1.00 89.81 67 VAL A O 1
ATOM 547 N N . LYS A 1 68 ? 7.120 9.158 14.288 1.00 85.75 68 LYS A N 1
ATOM 548 C CA . LYS A 1 68 ? 8.285 8.847 13.434 1.00 85.75 68 LYS A CA 1
ATOM 549 C C . LYS A 1 68 ? 7.847 8.609 11.973 1.00 85.75 68 LYS A C 1
ATOM 551 O O . LYS A 1 68 ? 7.257 9.496 11.373 1.00 85.75 68 LYS A O 1
ATOM 556 N N . GLU A 1 69 ? 8.061 7.405 11.447 1.00 85.06 69 GLU A N 1
ATOM 557 C CA . GLU A 1 69 ? 7.686 6.952 10.093 1.00 85.06 69 GLU A CA 1
ATOM 558 C C . GLU A 1 69 ? 6.295 6.294 10.034 1.00 85.06 69 GLU A C 1
ATOM 560 O O . GLU A 1 69 ? 5.958 5.556 9.108 1.00 85.06 69 GLU A O 1
ATOM 565 N N . SER A 1 70 ? 5.481 6.497 11.069 1.00 88.81 70 SER A N 1
ATOM 566 C CA . SER A 1 70 ? 4.130 5.955 11.145 1.00 88.81 70 SER A CA 1
ATOM 567 C C . SER A 1 70 ? 3.097 6.997 11.522 1.00 88.81 70 SER A C 1
ATOM 569 O O . SER A 1 70 ? 3.384 7.959 12.224 1.00 88.81 70 SER A O 1
ATOM 571 N N . VAL A 1 71 ? 1.854 6.767 11.114 1.00 94.19 71 VAL A N 1
ATOM 572 C CA . VAL A 1 71 ? 0.700 7.553 11.558 1.00 94.19 71 VAL A CA 1
ATOM 573 C C . VAL A 1 71 ? -0.253 6.641 12.313 1.00 94.19 71 VAL A C 1
ATOM 575 O O . VAL A 1 71 ? -0.622 5.570 11.828 1.00 94.19 71 VAL A O 1
ATOM 578 N N . HIS A 1 72 ? -0.627 7.049 13.522 1.00 95.31 72 HIS A N 1
ATOM 579 C CA . HIS A 1 72 ? -1.565 6.328 14.372 1.00 95.31 72 HIS A CA 1
ATOM 580 C C . HIS A 1 72 ? -2.943 6.991 14.315 1.00 95.31 72 HIS A C 1
ATOM 582 O O . HIS A 1 72 ? -3.086 8.178 14.615 1.00 95.31 72 HIS A O 1
ATOM 588 N N . TYR A 1 73 ? -3.958 6.202 13.983 1.00 95.00 73 TYR A N 1
ATOM 589 C CA . TYR A 1 73 ? -5.359 6.600 13.956 1.00 95.00 73 TYR A CA 1
ATOM 590 C C . TYR A 1 73 ? -6.113 5.922 15.088 1.00 95.00 73 TYR A C 1
ATOM 592 O O . TYR A 1 73 ? -6.164 4.696 15.161 1.00 95.00 73 TYR A O 1
ATOM 600 N N . TYR A 1 74 ? -6.721 6.720 15.954 1.00 93.94 74 TYR A N 1
ATOM 601 C CA . TYR A 1 74 ? -7.599 6.244 17.013 1.00 93.94 74 TYR A CA 1
ATOM 602 C C . TYR A 1 74 ? -9.032 6.276 16.498 1.00 93.94 74 TYR A C 1
ATOM 604 O O . TYR A 1 74 ? -9.501 7.314 16.028 1.00 93.94 74 TYR A O 1
ATOM 612 N N . LEU A 1 75 ? -9.711 5.134 16.565 1.00 93.44 75 LEU A N 1
ATOM 613 C CA . LEU A 1 75 ? -11.059 4.951 16.046 1.00 93.44 75 LEU A CA 1
ATOM 614 C C . LEU A 1 75 ? -12.049 4.689 17.178 1.00 93.44 75 LEU A C 1
ATOM 616 O O . LEU A 1 75 ? -11.805 3.859 18.057 1.00 93.44 75 LEU A O 1
ATOM 620 N N . THR A 1 76 ? -13.206 5.344 17.116 1.00 90.75 76 THR A N 1
ATOM 621 C CA . THR A 1 76 ? -14.302 5.173 18.086 1.00 90.75 76 THR A CA 1
ATOM 622 C C . THR A 1 76 ? -15.090 3.874 17.911 1.00 90.75 76 THR A C 1
ATOM 624 O O . THR A 1 76 ? -15.893 3.549 18.778 1.00 90.75 76 THR A O 1
ATOM 627 N N . GLY A 1 77 ? -14.863 3.134 16.819 1.00 87.88 77 GLY A N 1
ATOM 628 C CA . GLY A 1 77 ? -15.544 1.878 16.511 1.00 87.88 77 GLY A CA 1
ATOM 629 C C . GLY A 1 77 ? -14.632 0.888 15.784 1.00 87.88 77 GLY A C 1
ATOM 630 O O . GLY A 1 77 ? -13.765 1.292 15.012 1.00 87.88 77 GLY A O 1
ATOM 631 N N . GLN A 1 78 ? -14.839 -0.413 16.006 1.00 89.81 78 GLN A N 1
ATOM 632 C CA . GLN A 1 78 ? -14.001 -1.474 15.411 1.00 89.81 78 GLN A CA 1
ATOM 633 C C . GLN A 1 78 ? -14.719 -2.419 14.430 1.00 89.81 78 GLN A C 1
ATOM 635 O O . GLN A 1 78 ? -14.062 -3.142 13.682 1.00 89.81 78 GLN A O 1
ATOM 640 N N . ARG A 1 79 ? -16.061 -2.427 14.392 1.00 89.25 79 ARG A N 1
ATOM 641 C CA . ARG A 1 79 ? -16.852 -3.433 13.642 1.00 89.25 79 ARG A CA 1
ATOM 642 C C . ARG A 1 79 ? -16.511 -3.507 12.150 1.00 89.25 79 ARG A C 1
ATOM 644 O O . ARG A 1 79 ? -16.462 -4.594 11.586 1.00 89.25 79 ARG A O 1
ATOM 651 N N . HIS A 1 80 ? -16.262 -2.360 11.523 1.00 91.12 80 HIS A N 1
ATOM 652 C CA . HIS A 1 80 ? -15.993 -2.260 10.084 1.00 91.12 80 HIS A CA 1
ATOM 653 C C . HIS A 1 80 ? -14.499 -2.206 9.749 1.00 91.12 80 HIS A C 1
ATOM 655 O O . HIS A 1 80 ? -14.137 -2.207 8.572 1.00 91.12 80 HIS A O 1
ATOM 661 N N . LEU A 1 81 ? -13.631 -2.188 10.765 1.00 93.44 81 LEU A N 1
ATOM 662 C CA . LEU A 1 81 ? -12.204 -1.963 10.579 1.00 93.44 81 LEU A CA 1
ATOM 663 C C . LEU A 1 81 ? -11.571 -3.055 9.714 1.00 93.44 81 LEU A C 1
ATOM 665 O O . LEU A 1 81 ? -10.865 -2.745 8.764 1.00 93.44 81 LEU A O 1
ATOM 669 N N . ARG A 1 82 ? -11.888 -4.330 9.969 1.00 93.12 82 ARG A N 1
ATOM 670 C CA . ARG A 1 82 ? -11.347 -5.452 9.183 1.00 93.12 82 ARG A CA 1
ATOM 671 C C . ARG A 1 82 ? -11.614 -5.301 7.682 1.00 93.12 82 ARG A C 1
ATOM 673 O O . ARG A 1 82 ? -10.722 -5.575 6.889 1.00 93.12 82 ARG A O 1
ATOM 680 N N . GLY A 1 83 ? -12.813 -4.853 7.305 1.00 94.06 83 GLY A N 1
ATOM 681 C CA . GLY A 1 83 ? -13.174 -4.647 5.901 1.00 94.06 83 GLY A CA 1
ATOM 682 C C . GLY A 1 83 ? -12.375 -3.517 5.254 1.00 94.06 83 GLY A C 1
ATOM 683 O O . GLY A 1 83 ? -11.861 -3.689 4.156 1.00 94.06 83 GLY A O 1
ATOM 684 N N . ILE A 1 84 ? -12.202 -2.395 5.958 1.00 95.25 84 ILE A N 1
ATOM 685 C CA . ILE A 1 84 ? -11.407 -1.255 5.467 1.00 95.25 84 ILE A CA 1
ATOM 686 C C . ILE A 1 84 ? -9.939 -1.648 5.291 1.00 95.25 84 ILE A C 1
ATOM 688 O O . ILE A 1 84 ? -9.322 -1.322 4.281 1.00 95.25 84 ILE A O 1
ATOM 692 N N . MET A 1 85 ? -9.386 -2.391 6.250 1.00 95.38 85 MET A N 1
ATOM 693 C CA . MET A 1 85 ? -8.007 -2.867 6.166 1.00 95.38 85 MET A CA 1
ATOM 694 C C . MET A 1 85 ? -7.818 -3.855 5.011 1.00 95.38 85 MET A C 1
ATOM 696 O O . MET A 1 85 ? -6.815 -3.781 4.309 1.00 95.38 85 MET A O 1
ATOM 700 N N . GLN A 1 86 ? -8.791 -4.735 4.759 1.00 93.69 86 GLN A N 1
ATOM 701 C CA . GLN A 1 86 ? -8.733 -5.631 3.606 1.00 93.69 86 GLN A CA 1
ATOM 702 C C . GLN A 1 86 ? -8.740 -4.849 2.286 1.00 93.69 86 GLN A C 1
ATOM 704 O O . GLN A 1 86 ? -7.910 -5.123 1.431 1.00 93.69 86 GLN A O 1
ATOM 709 N N . GLN A 1 87 ? -9.581 -3.817 2.159 1.00 94.50 87 GLN A N 1
ATOM 710 C CA . GLN A 1 87 ? -9.592 -2.945 0.978 1.00 94.50 87 GLN A CA 1
ATOM 711 C C . GLN A 1 87 ? -8.254 -2.226 0.757 1.00 94.50 87 GLN A C 1
ATOM 713 O O . GLN A 1 87 ? -7.840 -2.045 -0.386 1.00 94.50 87 GLN A O 1
ATOM 718 N N . LEU A 1 88 ? -7.565 -1.831 1.835 1.00 94.00 88 LEU A N 1
ATOM 719 C CA . LEU A 1 88 ? -6.209 -1.284 1.744 1.00 94.00 88 LEU A CA 1
ATOM 720 C C . LEU A 1 88 ? -5.232 -2.303 1.152 1.00 94.00 88 LEU A C 1
ATOM 722 O O . LEU A 1 88 ? -4.501 -1.965 0.226 1.00 94.00 88 LEU A O 1
ATOM 726 N N . VAL A 1 89 ? -5.243 -3.544 1.644 1.00 92.25 89 VAL A N 1
ATOM 727 C CA . VAL A 1 89 ? -4.382 -4.613 1.113 1.00 92.25 89 VAL A CA 1
ATOM 728 C C . VAL A 1 89 ? -4.747 -4.966 -0.321 1.00 92.25 89 VAL A C 1
ATOM 730 O O . VAL A 1 89 ? -3.856 -5.179 -1.131 1.00 92.25 89 VAL A O 1
ATOM 733 N N . ASP A 1 90 ? -6.027 -4.998 -0.670 1.00 91.12 90 ASP A N 1
ATOM 734 C CA . ASP A 1 90 ? -6.455 -5.336 -2.026 1.00 91.12 90 ASP A CA 1
ATOM 735 C C . ASP A 1 90 ? -6.032 -4.264 -3.040 1.00 91.12 90 ASP A C 1
ATOM 737 O O . ASP A 1 90 ? -5.740 -4.594 -4.185 1.00 91.12 90 ASP A O 1
ATOM 741 N N . ARG A 1 91 ? -5.969 -2.992 -2.621 1.00 91.19 91 ARG A N 1
ATOM 742 C CA . ARG A 1 91 ? -5.599 -1.866 -3.489 1.00 91.19 91 ARG A CA 1
ATOM 743 C C . ARG A 1 91 ? -4.099 -1.579 -3.525 1.00 91.19 91 ARG A C 1
ATOM 745 O O . ARG A 1 91 ? -3.564 -1.279 -4.586 1.00 91.19 91 ARG A O 1
ATOM 752 N N . PHE A 1 92 ? -3.440 -1.604 -2.373 1.00 91.31 92 PHE A N 1
ATOM 753 C CA . PHE A 1 92 ? -2.051 -1.158 -2.214 1.00 91.31 92 PHE A CA 1
ATOM 754 C C . PHE A 1 92 ? -1.099 -2.290 -1.825 1.00 91.31 92 PHE A C 1
ATOM 756 O O . PHE A 1 92 ? 0.105 -2.065 -1.695 1.00 91.31 92 PHE A O 1
ATOM 763 N N . GLY A 1 93 ? -1.621 -3.499 -1.627 1.00 90.56 93 GLY A N 1
ATOM 764 C CA . GLY A 1 93 ? -0.856 -4.617 -1.109 1.00 90.56 93 GLY A CA 1
ATOM 765 C C . GLY A 1 93 ? -0.458 -4.449 0.354 1.00 90.56 93 GLY A C 1
ATOM 766 O O . GLY A 1 93 ? -0.893 -3.533 1.057 1.00 90.56 93 GLY A O 1
ATOM 767 N N . GLY A 1 94 ? 0.415 -5.338 0.807 1.00 88.81 94 GLY A N 1
ATOM 768 C CA . GLY A 1 94 ? 1.068 -5.253 2.104 1.00 88.81 94 GLY A CA 1
ATOM 769 C C . GLY A 1 94 ? 0.522 -6.252 3.103 1.00 88.81 94 GLY A C 1
ATOM 770 O O . GLY A 1 94 ? -0.281 -7.129 2.783 1.00 88.81 94 GLY A O 1
ATOM 771 N N . GLU A 1 95 ? 0.979 -6.109 4.337 1.00 88.56 95 GLU A N 1
ATOM 772 C CA . GLU A 1 95 ? 0.614 -6.988 5.435 1.00 88.56 95 GLU A CA 1
ATOM 773 C C . GLU A 1 95 ? -0.142 -6.246 6.536 1.00 88.56 95 GLU A C 1
ATOM 775 O O . GLU A 1 95 ? 0.058 -5.054 6.796 1.00 88.56 95 GLU A O 1
ATOM 780 N N . ILE A 1 96 ? -1.025 -6.993 7.197 1.00 92.06 96 ILE A N 1
ATOM 781 C CA . ILE A 1 96 ? -1.788 -6.528 8.347 1.00 92.06 96 ILE A CA 1
ATOM 782 C C . ILE A 1 96 ? -1.472 -7.439 9.525 1.00 92.06 96 ILE A C 1
ATOM 784 O O . ILE A 1 96 ? -1.727 -8.642 9.472 1.00 92.06 96 ILE A O 1
ATOM 788 N N . VAL A 1 97 ? -1.007 -6.851 10.623 1.00 92.56 97 VAL A N 1
ATOM 789 C CA . VAL A 1 97 ? -0.846 -7.543 11.904 1.00 92.56 97 VAL A CA 1
ATOM 790 C C . VAL A 1 97 ? -1.906 -7.025 12.866 1.00 92.56 97 VAL A C 1
ATOM 792 O O . VAL A 1 97 ? -1.985 -5.827 13.133 1.00 92.56 97 VAL A O 1
ATOM 795 N N . VAL A 1 98 ? -2.742 -7.925 13.384 1.00 94.06 98 VAL A N 1
ATOM 796 C CA . VAL A 1 98 ? -3.833 -7.586 14.307 1.00 94.06 98 VAL A CA 1
ATOM 797 C C . VAL A 1 98 ? -3.521 -8.144 15.687 1.00 94.06 98 VAL A C 1
ATOM 799 O O . VAL A 1 98 ? -3.280 -9.339 15.832 1.00 94.06 98 VAL A O 1
ATOM 802 N N . SER A 1 99 ? -3.601 -7.302 16.712 1.00 93.56 99 SER A N 1
ATOM 803 C CA . SER A 1 99 ? -3.562 -7.718 18.112 1.00 93.56 99 SER A CA 1
ATOM 804 C C . SER A 1 99 ? -4.794 -7.212 18.857 1.00 93.56 99 SER A C 1
ATOM 806 O O . SER A 1 99 ? -5.374 -6.173 18.530 1.00 93.56 99 SER A O 1
ATOM 808 N N . LYS A 1 100 ? -5.244 -7.982 19.850 1.00 92.44 100 LYS A N 1
ATOM 809 C CA . LYS A 1 100 ? -6.420 -7.660 20.665 1.00 92.44 100 LYS A CA 1
ATOM 810 C C . LYS A 1 100 ? -6.022 -7.635 22.131 1.00 92.44 100 LYS A C 1
ATOM 812 O O . LYS A 1 100 ? -5.309 -8.525 22.585 1.00 92.44 100 LYS A O 1
ATOM 817 N N . LYS A 1 101 ? -6.516 -6.647 22.872 1.00 91.38 101 LYS A N 1
ATOM 818 C CA . LYS A 1 101 ? -6.343 -6.538 24.322 1.00 91.38 101 LYS A CA 1
ATOM 819 C C . LYS A 1 101 ? -7.711 -6.435 24.985 1.00 91.38 101 LYS A C 1
ATOM 821 O O . LYS A 1 101 ? -8.534 -5.623 24.561 1.00 91.38 101 LYS A O 1
ATOM 826 N N . LEU A 1 102 ? -7.954 -7.250 26.010 1.00 88.88 102 LEU A N 1
ATOM 827 C CA . LEU A 1 102 ? -9.147 -7.120 26.845 1.00 88.88 102 LEU A CA 1
ATOM 828 C C . LEU A 1 102 ? -9.088 -5.771 27.571 1.00 88.88 102 LEU A C 1
ATOM 830 O O . LEU A 1 102 ? -8.076 -5.451 28.195 1.00 88.88 102 LEU A O 1
ATOM 834 N N . PHE A 1 103 ? -10.129 -4.957 27.423 1.00 85.75 103 PHE A N 1
ATOM 835 C CA . PHE A 1 103 ? -10.207 -3.641 28.051 1.00 85.75 103 PHE A CA 1
ATOM 836 C C . PHE A 1 103 ? -11.091 -3.663 29.294 1.00 85.75 103 PHE A C 1
ATOM 838 O O . PHE A 1 103 ? -10.688 -3.147 30.330 1.00 85.75 103 PHE A O 1
ATOM 845 N N . SER A 1 104 ? -12.284 -4.242 29.188 1.00 84.88 104 SER A N 1
ATOM 846 C CA . SER A 1 104 ? -13.256 -4.312 30.278 1.00 84.88 104 SER A CA 1
ATOM 847 C C . SER A 1 104 ? -14.235 -5.458 30.023 1.00 84.88 104 SER A C 1
ATOM 849 O O . SER A 1 104 ? -14.239 -6.041 28.937 1.00 84.88 104 SER A O 1
ATOM 851 N N . GLU A 1 105 ? -15.062 -5.765 31.007 1.00 81.94 105 GLU A N 1
ATOM 852 C CA . GLU A 1 105 ? -16.188 -6.679 30.895 1.00 81.94 105 GLU A CA 1
ATOM 853 C C . GLU A 1 105 ? -17.458 -5.867 31.138 1.00 81.94 105 GLU A C 1
ATOM 855 O O . GLU A 1 105 ? -17.557 -5.107 32.101 1.00 81.94 105 GLU A O 1
ATOM 860 N N . ASP A 1 106 ? -18.417 -5.968 30.227 1.00 77.19 106 ASP A N 1
ATOM 861 C CA . ASP A 1 106 ? -19.724 -5.362 30.420 1.00 77.19 106 ASP A CA 1
ATOM 862 C C . ASP A 1 106 ? -20.463 -6.138 31.513 1.00 77.19 106 ASP A C 1
ATOM 864 O O . ASP A 1 106 ? -21.003 -7.210 31.256 1.00 77.19 106 ASP A O 1
ATOM 868 N N . HIS A 1 107 ? -20.485 -5.588 32.727 1.00 72.69 107 HIS A N 1
ATOM 869 C CA . HIS A 1 107 ? -21.097 -6.210 33.903 1.00 72.69 107 HIS A CA 1
ATOM 870 C C . HIS A 1 107 ? -22.601 -6.498 33.754 1.00 72.69 107 HIS A C 1
ATOM 872 O O . HIS A 1 107 ? -23.131 -7.307 34.509 1.00 72.69 107 HIS A O 1
ATOM 878 N N . LEU A 1 108 ? -23.294 -5.867 32.796 1.00 76.38 108 LEU A N 1
ATOM 879 C CA . LEU A 1 108 ? -24.715 -6.121 32.531 1.00 76.38 108 LEU A CA 1
ATOM 880 C C . LEU A 1 108 ? -24.936 -7.285 31.561 1.00 76.38 108 LEU A C 1
ATOM 882 O O . LEU A 1 108 ? -25.940 -7.984 31.664 1.00 76.38 108 LEU A O 1
ATOM 886 N N . SER A 1 109 ? -24.030 -7.478 30.599 1.00 77.81 109 SER A N 1
ATOM 887 C CA . SER A 1 109 ? -24.162 -8.512 29.564 1.00 77.81 109 SER A CA 1
ATOM 888 C C . SER A 1 109 ? -23.146 -9.653 29.683 1.00 77.81 109 SER A C 1
ATOM 890 O O . SER A 1 109 ? -23.189 -10.581 28.874 1.00 77.81 109 SER A O 1
ATOM 892 N N . SER A 1 110 ? -22.236 -9.577 30.661 1.00 77.12 110 SER A N 1
ATOM 893 C CA . SER A 1 110 ? -21.062 -10.446 30.841 1.00 77.12 110 SER A CA 1
ATOM 894 C C . SER A 1 110 ? -20.236 -10.597 29.557 1.00 77.12 110 SER A C 1
ATOM 896 O O . SER A 1 110 ? -19.702 -11.662 29.245 1.00 77.12 110 SER A O 1
ATOM 898 N N . ARG A 1 111 ? -20.175 -9.534 28.740 1.00 79.25 111 ARG A N 1
ATOM 899 C CA . ARG A 1 111 ? -19.439 -9.532 27.469 1.00 79.25 111 ARG A CA 1
ATOM 900 C C . ARG A 1 111 ? -18.110 -8.819 27.611 1.00 79.25 111 ARG A C 1
ATOM 902 O O . ARG A 1 111 ? -18.043 -7.652 27.987 1.00 79.25 111 ARG A O 1
ATOM 909 N N . ASN A 1 112 ? -17.056 -9.488 27.165 1.00 83.56 112 ASN A N 1
ATOM 910 C CA . ASN A 1 112 ? -15.728 -8.902 27.070 1.00 83.56 112 ASN A CA 1
ATOM 911 C C . ASN A 1 112 ? -15.669 -7.795 26.006 1.00 83.56 112 ASN A C 1
ATOM 913 O O . ASN A 1 112 ? -15.932 -8.017 24.820 1.00 83.56 112 ASN A O 1
ATOM 917 N N . VAL A 1 113 ? -15.253 -6.604 26.426 1.00 82.75 113 VAL A N 1
ATOM 918 C CA . VAL A 1 113 ? -14.983 -5.450 25.571 1.00 82.75 113 VAL A CA 1
ATOM 919 C C . VAL A 1 113 ? -13.493 -5.432 25.248 1.00 82.75 113 VAL A C 1
ATOM 921 O O . VAL A 1 113 ? -12.648 -5.210 26.116 1.00 82.75 113 VAL A O 1
ATOM 924 N N . TYR A 1 114 ? -13.159 -5.653 23.978 1.00 88.00 114 TYR A N 1
ATOM 925 C CA . TYR A 1 114 ? -11.780 -5.643 23.491 1.00 88.00 114 TYR A CA 1
ATOM 926 C C . TYR A 1 114 ? -11.435 -4.327 22.803 1.00 88.00 114 TYR A C 1
ATOM 928 O O . TYR A 1 114 ? -12.251 -3.768 22.066 1.00 88.00 114 TYR A O 1
ATOM 936 N N . ARG A 1 115 ? -10.186 -3.894 22.982 1.00 92.38 115 ARG A N 1
ATOM 937 C CA . ARG A 1 115 ? -9.531 -2.908 22.122 1.00 92.38 115 ARG A CA 1
ATOM 938 C C . ARG A 1 115 ? -8.630 -3.614 21.121 1.00 92.38 115 ARG A C 1
ATOM 940 O O . ARG A 1 115 ? -7.934 -4.570 21.473 1.00 92.38 115 ARG A O 1
ATOM 947 N N . VAL A 1 116 ? -8.638 -3.141 19.881 1.00 94.50 116 VAL A N 1
ATOM 948 C CA . VAL A 1 116 ? -7.884 -3.756 18.781 1.00 94.50 116 VAL A CA 1
ATOM 949 C C . VAL A 1 116 ? -6.795 -2.814 18.298 1.00 94.50 116 VAL A C 1
ATOM 951 O O . VAL A 1 116 ? -7.051 -1.644 18.036 1.00 94.50 116 VAL A O 1
ATOM 954 N N . THR A 1 117 ? -5.588 -3.336 18.130 1.00 95.56 117 THR A N 1
ATOM 955 C CA . THR A 1 117 ? -4.506 -2.633 17.443 1.00 95.56 117 THR A CA 1
ATOM 956 C C . THR A 1 117 ? -4.259 -3.327 16.116 1.00 95.56 117 THR A C 1
ATOM 958 O O . THR A 1 117 ? -4.066 -4.541 16.060 1.00 95.56 117 THR A O 1
ATOM 961 N N . VAL A 1 118 ? -4.277 -2.553 15.040 1.00 96.19 118 VAL A N 1
ATOM 962 C CA . VAL A 1 118 ? -3.973 -3.018 13.694 1.00 96.19 118 VAL A CA 1
ATOM 963 C C . VAL A 1 118 ? -2.740 -2.286 13.202 1.00 96.19 118 VAL A C 1
ATOM 965 O O . VAL A 1 118 ? -2.729 -1.062 13.152 1.00 96.19 118 VAL A O 1
ATOM 968 N N . LEU A 1 119 ? -1.717 -3.031 12.816 1.00 94.50 119 LEU A N 1
ATOM 969 C CA . LEU A 1 119 ? -0.531 -2.519 12.152 1.00 94.50 119 LEU A CA 1
ATOM 970 C C . LEU A 1 119 ? -0.624 -2.842 10.665 1.00 94.50 119 LEU A C 1
ATOM 972 O O . LEU A 1 119 ? -0.851 -3.992 10.301 1.00 94.50 119 LEU A O 1
ATOM 976 N N . TYR A 1 120 ? -0.439 -1.832 9.825 1.00 94.62 120 TYR A N 1
ATOM 977 C CA . TYR A 1 120 ? -0.388 -1.966 8.378 1.00 94.62 120 TYR A CA 1
ATOM 978 C C . TYR A 1 120 ? 0.998 -1.595 7.867 1.00 94.62 120 TYR A C 1
ATOM 980 O O . TYR A 1 120 ? 1.477 -0.484 8.129 1.00 94.62 120 TYR A O 1
ATOM 988 N N . ARG A 1 121 ? 1.623 -2.524 7.138 1.00 91.06 121 ARG A N 1
ATOM 989 C CA . ARG A 1 121 ? 2.894 -2.307 6.444 1.00 91.06 121 ARG A CA 1
ATOM 990 C C . ARG A 1 121 ? 2.666 -2.495 4.942 1.00 91.06 121 ARG A C 1
ATOM 992 O O . ARG A 1 121 ? 2.460 -3.630 4.510 1.00 91.06 121 ARG A O 1
ATOM 999 N N . PRO A 1 122 ? 2.626 -1.417 4.148 1.00 89.88 122 PRO A N 1
ATOM 1000 C CA . PRO A 1 122 ? 2.599 -1.554 2.701 1.00 89.88 122 PRO A CA 1
ATOM 1001 C C . PRO A 1 122 ? 3.981 -1.968 2.162 1.00 89.88 122 PRO A C 1
ATOM 1003 O O . PRO A 1 122 ? 4.981 -1.752 2.848 1.00 89.88 122 PRO A O 1
ATOM 1006 N N . PRO A 1 123 ? 4.057 -2.517 0.938 1.00 88.62 123 PRO A N 1
ATOM 1007 C CA . PRO A 1 123 ? 5.330 -2.744 0.261 1.00 88.62 123 PRO A CA 1
ATOM 1008 C C . PRO A 1 123 ? 6.019 -1.424 -0.111 1.00 88.62 123 PRO A C 1
ATOM 1010 O O . PRO A 1 123 ? 5.367 -0.377 -0.238 1.00 88.62 123 PRO A O 1
ATOM 1013 N N . GLU A 1 124 ? 7.334 -1.510 -0.327 1.00 83.94 124 GLU A N 1
ATOM 1014 C CA . GLU A 1 124 ? 8.181 -0.411 -0.821 1.00 83.94 124 GLU A CA 1
ATOM 1015 C C . GLU A 1 124 ? 7.948 -0.107 -2.309 1.00 83.94 124 GLU A C 1
ATOM 1017 O O . GLU A 1 124 ? 8.207 1.002 -2.767 1.00 83.94 124 GLU A O 1
ATOM 1022 N N . PHE A 1 125 ? 7.398 -1.067 -3.051 1.00 86.12 125 PHE A N 1
ATOM 1023 C CA . PHE A 1 125 ? 7.060 -0.951 -4.467 1.00 86.12 125 PHE A CA 1
ATOM 1024 C C . PHE A 1 125 ? 5.548 -0.813 -4.688 1.00 86.12 125 PHE A C 1
ATOM 1026 O O . PHE A 1 125 ? 4.730 -1.086 -3.803 1.00 86.12 125 PHE A O 1
ATOM 1033 N N . GLN A 1 126 ? 5.164 -0.399 -5.893 1.00 87.12 126 GLN A N 1
ATOM 1034 C CA . GLN A 1 126 ? 3.771 -0.239 -6.302 1.00 87.12 126 GLN A CA 1
ATOM 1035 C C . GLN A 1 126 ? 3.488 -1.022 -7.587 1.00 87.12 126 GLN A C 1
ATOM 1037 O O . GLN A 1 126 ? 4.382 -1.615 -8.190 1.00 87.12 126 GLN A O 1
ATOM 1042 N N . LYS A 1 127 ? 2.221 -1.047 -8.009 1.00 87.69 127 LYS A N 1
ATOM 1043 C CA . LYS A 1 127 ? 1.872 -1.522 -9.351 1.00 87.69 127 LYS A CA 1
ATOM 1044 C C . LYS A 1 127 ? 2.608 -0.658 -10.388 1.00 87.69 127 LYS A C 1
ATOM 1046 O O . LYS A 1 127 ? 2.651 0.554 -10.223 1.00 87.69 127 LYS A O 1
ATOM 1051 N N . GLY A 1 128 ? 3.184 -1.286 -11.409 1.00 86.50 128 GLY A N 1
ATOM 1052 C CA . GLY A 1 128 ? 4.011 -0.637 -12.434 1.00 86.50 128 GLY A CA 1
ATOM 1053 C C . GLY A 1 128 ? 5.506 -0.602 -12.098 1.00 86.50 128 GLY A C 1
ATOM 1054 O O . GLY A 1 128 ? 6.332 -0.605 -13.004 1.00 86.50 128 GLY A O 1
ATOM 1055 N N . SER A 1 129 ? 5.882 -0.675 -10.816 1.00 87.75 129 SER A N 1
ATOM 1056 C CA . SER A 1 129 ? 7.293 -0.709 -10.419 1.00 87.75 129 SER A CA 1
ATOM 1057 C C . SER A 1 129 ? 8.008 -1.956 -10.950 1.00 87.75 129 SER A C 1
ATOM 1059 O O . SER A 1 129 ? 7.412 -3.031 -11.055 1.00 87.75 129 SER A O 1
ATOM 1061 N N . VAL A 1 130 ? 9.307 -1.828 -11.221 1.00 89.81 130 VAL A N 1
ATOM 1062 C CA . VAL A 1 130 ? 10.184 -2.965 -11.519 1.00 89.81 130 VAL A CA 1
ATOM 1063 C C . VAL A 1 130 ? 10.946 -3.346 -10.261 1.00 89.81 130 VAL A C 1
ATOM 1065 O O . VAL A 1 130 ? 11.529 -2.495 -9.590 1.00 89.81 130 VAL A O 1
ATOM 1068 N N . ILE A 1 131 ? 10.923 -4.631 -9.937 1.00 89.94 131 ILE A N 1
ATOM 1069 C CA . ILE A 1 131 ? 11.564 -5.194 -8.758 1.00 89.94 131 ILE A CA 1
ATOM 1070 C C . ILE A 1 131 ? 12.513 -6.317 -9.153 1.00 89.94 131 ILE A C 1
ATOM 1072 O O . ILE A 1 131 ? 12.287 -7.032 -10.131 1.00 89.94 131 ILE A O 1
ATOM 1076 N N . LEU A 1 132 ? 13.556 -6.500 -8.355 1.00 87.06 132 LEU A N 1
ATOM 1077 C CA . LEU A 1 132 ? 14.433 -7.650 -8.464 1.00 87.06 132 LEU A CA 1
ATOM 1078 C C . LEU A 1 132 ? 13.827 -8.838 -7.714 1.00 87.06 132 LEU A C 1
ATOM 1080 O O . LEU A 1 132 ? 13.576 -8.759 -6.512 1.00 87.06 132 LEU A O 1
ATOM 1084 N N . TYR A 1 133 ? 13.622 -9.954 -8.410 1.00 84.69 133 TYR A N 1
ATOM 1085 C CA . TYR A 1 133 ? 13.174 -11.203 -7.801 1.00 84.69 133 TYR A CA 1
ATOM 1086 C C . TYR A 1 133 ? 13.922 -12.387 -8.414 1.00 84.69 133 TYR A C 1
ATOM 1088 O O . TYR A 1 133 ? 13.905 -12.580 -9.626 1.00 84.69 133 TYR A O 1
ATOM 1096 N N . ASN A 1 134 ? 14.592 -13.179 -7.574 1.00 81.12 134 ASN A N 1
ATOM 1097 C CA . ASN A 1 134 ? 15.395 -14.347 -7.965 1.00 81.12 134 ASN A CA 1
ATOM 1098 C C . ASN A 1 134 ? 16.369 -14.052 -9.124 1.00 81.12 134 ASN A C 1
ATOM 1100 O O . ASN A 1 134 ? 16.430 -14.794 -10.102 1.00 81.12 134 ASN A O 1
ATOM 1104 N N . ASN A 1 135 ? 17.115 -12.947 -8.994 1.00 84.00 135 ASN A N 1
ATOM 1105 C CA . ASN A 1 135 ? 18.082 -12.436 -9.975 1.00 84.00 135 ASN A CA 1
ATOM 1106 C C . ASN A 1 135 ? 17.486 -12.057 -11.345 1.00 84.00 135 ASN A C 1
ATOM 1108 O O . ASN A 1 135 ? 18.183 -12.078 -12.356 1.00 84.00 135 ASN A O 1
ATOM 1112 N N . ARG A 1 136 ? 16.191 -11.730 -11.392 1.00 86.44 136 ARG A N 1
ATOM 1113 C CA . ARG A 1 136 ? 15.508 -11.273 -12.606 1.00 86.44 136 ARG A CA 1
ATOM 1114 C C . ARG A 1 136 ? 14.784 -9.960 -12.370 1.00 86.44 136 ARG A C 1
ATOM 1116 O O . ARG A 1 136 ? 14.183 -9.762 -11.311 1.00 86.44 136 ARG A O 1
ATOM 1123 N N . ALA A 1 137 ? 14.821 -9.088 -13.374 1.00 89.12 137 ALA A N 1
ATOM 1124 C CA . ALA A 1 137 ? 14.060 -7.849 -13.386 1.00 89.12 137 ALA A CA 1
ATOM 1125 C C . ALA A 1 137 ? 12.596 -8.153 -13.739 1.00 89.12 137 ALA A C 1
ATOM 1127 O O . ALA A 1 137 ? 12.277 -8.574 -14.852 1.00 89.12 137 ALA A O 1
ATOM 1128 N N . MET A 1 138 ? 11.704 -7.957 -12.770 1.00 89.88 138 MET A N 1
ATOM 1129 C CA . MET A 1 138 ? 10.285 -8.277 -12.890 1.00 89.88 138 MET A CA 1
ATOM 1130 C C . MET A 1 138 ? 9.437 -7.012 -12.749 1.00 89.88 138 MET A C 1
ATOM 1132 O O . MET A 1 138 ? 9.582 -6.268 -11.781 1.00 89.88 138 MET A O 1
ATOM 1136 N N . ARG A 1 139 ? 8.483 -6.792 -13.651 1.00 90.56 139 ARG A N 1
ATOM 1137 C CA . ARG A 1 139 ? 7.469 -5.740 -13.524 1.00 90.56 139 ARG A CA 1
ATOM 1138 C C . ARG A 1 139 ? 6.322 -6.192 -12.623 1.00 90.56 139 ARG A C 1
ATOM 1140 O O . ARG A 1 139 ? 5.807 -7.300 -12.764 1.00 90.56 139 ARG A O 1
ATOM 1147 N N . VAL A 1 140 ? 5.863 -5.318 -11.730 1.00 90.88 140 VAL A N 1
ATOM 1148 C CA . VAL A 1 140 ? 4.681 -5.554 -10.888 1.00 90.88 140 VAL A CA 1
ATOM 1149 C C . VAL A 1 140 ? 3.414 -5.230 -11.682 1.00 90.88 140 VAL A C 1
ATOM 1151 O O . VAL A 1 140 ? 2.924 -4.102 -11.676 1.00 90.88 140 VAL A O 1
ATOM 1154 N N . ALA A 1 141 ? 2.848 -6.233 -12.349 1.00 89.06 141 ALA A N 1
ATOM 1155 C CA . ALA A 1 141 ? 1.611 -6.091 -13.120 1.00 89.06 141 ALA A CA 1
ATOM 1156 C C . ALA A 1 141 ? 0.363 -5.955 -12.225 1.00 89.06 141 ALA A C 1
ATOM 1158 O O . ALA A 1 141 ? -0.622 -5.314 -12.595 1.00 89.06 141 ALA A O 1
ATOM 1159 N N . GLY A 1 142 ? 0.389 -6.540 -11.026 1.00 88.06 142 GLY A N 1
ATOM 1160 C CA . GLY A 1 142 ? -0.727 -6.486 -10.086 1.00 88.06 142 GLY A CA 1
ATOM 1161 C C . GLY A 1 142 ? -0.265 -6.586 -8.643 1.00 88.06 142 GLY A C 1
ATOM 1162 O O . GLY A 1 142 ? 0.647 -7.348 -8.327 1.00 88.06 142 GLY A O 1
ATOM 1163 N N . LEU A 1 143 ? -0.920 -5.829 -7.765 1.00 89.00 143 LEU A N 1
ATOM 1164 C CA . LEU A 1 143 ? -0.598 -5.769 -6.347 1.00 89.00 143 LEU A CA 1
ATOM 1165 C C . LEU A 1 143 ? -1.884 -5.881 -5.525 1.00 89.00 143 LEU A C 1
ATOM 1167 O O . LEU A 1 143 ? -2.883 -5.250 -5.851 1.00 89.00 143 LEU A O 1
ATOM 1171 N N . GLY A 1 144 ? -1.854 -6.715 -4.492 1.00 86.06 144 GLY A N 1
ATOM 1172 C CA . GLY A 1 144 ? -2.996 -7.039 -3.643 1.00 86.06 144 GLY A CA 1
ATOM 1173 C C . GLY A 1 144 ? -2.534 -7.955 -2.513 1.00 86.06 144 GLY A C 1
ATOM 1174 O O . GLY A 1 144 ? -1.387 -7.883 -2.094 1.00 86.06 144 GLY A O 1
ATOM 1175 N N . LYS A 1 145 ? -3.342 -8.933 -2.091 1.00 82.31 145 LYS A N 1
ATOM 1176 C CA . LYS A 1 145 ? -2.842 -10.007 -1.202 1.00 82.31 145 LYS A CA 1
ATOM 1177 C C . LYS A 1 145 ? -1.698 -10.826 -1.829 1.00 82.31 145 LYS A C 1
ATOM 1179 O O . LYS A 1 145 ? -0.878 -11.403 -1.127 1.00 82.31 145 LYS A O 1
ATOM 1184 N N . THR A 1 146 ? -1.670 -10.902 -3.154 1.00 86.44 146 THR A N 1
ATOM 1185 C CA . THR A 1 146 ? -0.614 -11.550 -3.937 1.00 86.44 146 THR A CA 1
ATOM 1186 C C . THR A 1 146 ? -0.075 -10.554 -4.952 1.00 86.44 146 THR A C 1
ATOM 1188 O O . THR A 1 146 ? -0.877 -9.825 -5.537 1.00 86.44 146 THR A O 1
ATOM 1191 N N . ALA A 1 147 ? 1.227 -10.565 -5.216 1.00 88.12 147 ALA A N 1
ATOM 1192 C CA . ALA A 1 147 ? 1.810 -9.801 -6.310 1.00 88.12 147 ALA A CA 1
ATOM 1193 C C . ALA A 1 147 ? 1.838 -10.654 -7.586 1.00 88.12 147 ALA A C 1
ATOM 1195 O O . ALA A 1 147 ? 2.215 -11.829 -7.553 1.00 88.12 147 ALA A O 1
ATOM 1196 N N . LEU A 1 148 ? 1.402 -10.069 -8.698 1.00 90.62 148 LEU A N 1
ATOM 1197 C CA . LEU A 1 148 ? 1.576 -10.612 -10.039 1.00 90.62 148 LEU A CA 1
ATOM 1198 C C . LEU A 1 148 ? 2.794 -9.930 -10.654 1.00 90.62 148 LEU A C 1
ATOM 1200 O O . LEU A 1 148 ? 2.795 -8.714 -10.841 1.00 90.62 148 LEU A O 1
ATOM 1204 N N . LEU A 1 149 ? 3.812 -10.729 -10.931 1.00 90.31 149 LEU A N 1
ATOM 1205 C CA . LEU A 1 149 ? 5.076 -10.312 -11.507 1.00 90.31 149 LEU A CA 1
ATOM 1206 C C . LEU A 1 149 ? 5.152 -10.763 -12.960 1.00 90.31 149 LEU A C 1
ATOM 1208 O O . LEU A 1 149 ? 4.676 -11.845 -13.292 1.00 90.31 149 LEU A O 1
ATOM 1212 N N . GLU A 1 150 ? 5.782 -9.962 -13.800 1.00 90.56 150 GLU A N 1
ATOM 1213 C CA . GLU A 1 150 ? 6.030 -10.246 -15.209 1.00 90.56 150 GLU A CA 1
ATOM 1214 C C . GLU A 1 150 ? 7.521 -10.090 -15.488 1.00 90.56 150 GLU A C 1
ATOM 1216 O O . GLU A 1 150 ? 8.102 -9.050 -15.188 1.00 90.56 150 GLU A O 1
ATOM 1221 N N . ASP A 1 151 ? 8.150 -11.138 -16.002 1.00 90.12 151 ASP A N 1
ATOM 1222 C CA . ASP A 1 151 ? 9.570 -11.148 -16.339 1.00 90.12 151 ASP A CA 1
ATOM 1223 C C . ASP A 1 151 ? 9.805 -10.251 -17.557 1.00 90.12 151 ASP A C 1
ATOM 1225 O O . ASP A 1 151 ? 9.231 -10.490 -18.619 1.00 90.12 151 ASP A O 1
ATOM 1229 N N . LEU A 1 152 ? 10.631 -9.212 -17.408 1.00 87.94 152 LEU A N 1
ATOM 1230 C CA . LEU A 1 152 ? 10.896 -8.274 -18.499 1.00 87.94 152 LEU A CA 1
ATOM 1231 C C . LEU A 1 152 ? 11.659 -8.937 -19.653 1.00 87.94 152 LEU A C 1
ATOM 1233 O O . LEU A 1 152 ? 11.477 -8.548 -20.805 1.00 87.94 152 LEU A O 1
ATOM 1237 N N . GLU A 1 153 ? 12.472 -9.955 -19.371 1.00 86.69 153 GLU A N 1
ATOM 1238 C CA . GLU A 1 153 ? 13.279 -10.641 -20.377 1.00 86.69 153 GLU A CA 1
ATOM 1239 C C . GLU A 1 153 ? 12.493 -11.719 -21.124 1.00 86.69 153 GLU A C 1
ATOM 1241 O O . GLU A 1 153 ? 12.682 -11.873 -22.326 1.00 86.69 153 GLU A O 1
ATOM 1246 N N . THR A 1 154 ? 11.616 -12.466 -20.446 1.00 86.44 154 THR A N 1
ATOM 1247 C CA . THR A 1 154 ? 10.887 -13.596 -21.064 1.00 86.44 154 THR A CA 1
ATOM 1248 C C . THR A 1 154 ? 9.405 -13.327 -21.324 1.00 86.44 154 THR A C 1
ATOM 1250 O O . THR A 1 154 ? 8.775 -14.067 -22.077 1.00 86.44 154 THR A O 1
ATOM 1253 N N . GLY A 1 155 ? 8.821 -12.300 -20.702 1.00 84.50 155 GLY A N 1
ATOM 1254 C CA . GLY A 1 155 ? 7.376 -12.042 -20.699 1.00 84.50 155 GLY A CA 1
ATOM 1255 C C . GLY A 1 155 ? 6.570 -13.018 -19.830 1.00 84.50 155 GLY A C 1
ATOM 1256 O O . GLY A 1 155 ? 5.342 -12.953 -19.795 1.00 84.50 155 GLY A O 1
ATOM 1257 N N . ALA A 1 156 ? 7.223 -13.951 -19.129 1.00 88.62 156 ALA A N 1
ATOM 1258 C CA . ALA A 1 156 ? 6.539 -14.932 -18.298 1.00 88.62 156 ALA A CA 1
ATOM 1259 C C . ALA A 1 156 ? 5.955 -14.287 -17.033 1.00 88.62 156 ALA A C 1
ATOM 1261 O O . ALA A 1 156 ? 6.623 -13.528 -16.331 1.00 88.62 156 ALA A O 1
ATOM 1262 N N . THR A 1 157 ? 4.717 -14.641 -16.686 1.00 90.81 157 THR A N 1
ATOM 1263 C CA . THR A 1 157 ? 4.069 -14.139 -15.468 1.00 90.81 157 THR A CA 1
ATOM 1264 C C . THR A 1 157 ? 4.206 -15.112 -14.301 1.00 90.81 157 THR A C 1
ATOM 1266 O O . THR A 1 157 ? 4.005 -16.317 -14.464 1.00 90.81 157 THR A O 1
ATOM 1269 N N . LYS A 1 158 ? 4.451 -14.599 -13.094 1.00 89.81 158 LYS A N 1
ATOM 1270 C CA . LYS A 1 158 ? 4.522 -15.372 -11.850 1.00 89.81 158 LYS A CA 1
ATOM 1271 C C . LYS A 1 158 ? 3.716 -14.696 -10.749 1.00 89.81 158 LYS A C 1
ATOM 1273 O O . LYS A 1 158 ? 3.810 -13.493 -10.537 1.00 89.81 158 LYS A O 1
ATOM 1278 N N . LYS A 1 159 ? 2.937 -15.479 -10.006 1.00 89.81 159 LYS A N 1
ATOM 1279 C CA . LYS A 1 159 ? 2.147 -14.995 -8.868 1.00 89.81 159 LYS A CA 1
ATOM 1280 C C . LYS A 1 159 ? 2.817 -15.391 -7.556 1.00 89.81 159 LYS A C 1
ATOM 1282 O O . LYS A 1 159 ? 3.134 -16.563 -7.367 1.00 89.81 159 LYS A O 1
ATOM 1287 N N . ILE A 1 160 ? 2.991 -14.439 -6.642 1.00 86.50 160 ILE A N 1
ATOM 1288 C CA . ILE A 1 160 ? 3.603 -14.663 -5.325 1.00 86.50 160 ILE A CA 1
ATOM 1289 C C . ILE A 1 160 ? 2.685 -14.168 -4.202 1.00 86.50 160 ILE A C 1
ATOM 1291 O O . ILE A 1 160 ? 2.106 -13.088 -4.287 1.00 86.50 160 ILE A O 1
ATOM 1295 N N . ALA A 1 161 ? 2.523 -14.964 -3.143 1.00 76.69 161 ALA A N 1
ATOM 1296 C CA . ALA A 1 161 ? 1.631 -14.644 -2.021 1.00 76.69 161 ALA A CA 1
ATOM 1297 C C . ALA A 1 161 ? 2.345 -14.050 -0.795 1.00 76.69 161 ALA A C 1
ATOM 1299 O O . ALA A 1 161 ? 1.701 -13.418 0.035 1.00 76.69 161 ALA A O 1
ATOM 1300 N N . HIS A 1 162 ? 3.664 -14.228 -0.687 1.00 73.75 162 HIS A N 1
ATOM 1301 C CA . HIS A 1 162 ? 4.450 -13.904 0.509 1.00 73.75 162 HIS A CA 1
ATOM 1302 C C . HIS A 1 162 ? 5.577 -12.910 0.224 1.00 73.75 162 HIS A C 1
ATOM 1304 O O . HIS A 1 162 ? 6.713 -13.094 0.640 1.00 73.75 162 HIS A O 1
ATOM 1310 N N . TYR A 1 163 ? 5.255 -11.832 -0.482 1.00 76.19 163 TYR A N 1
ATOM 1311 C CA . TYR A 1 163 ? 6.234 -10.820 -0.882 1.00 76.19 163 TYR A CA 1
ATOM 1312 C C . TYR A 1 163 ? 6.631 -9.846 0.249 1.00 76.19 163 TYR A C 1
ATOM 1314 O O . TYR A 1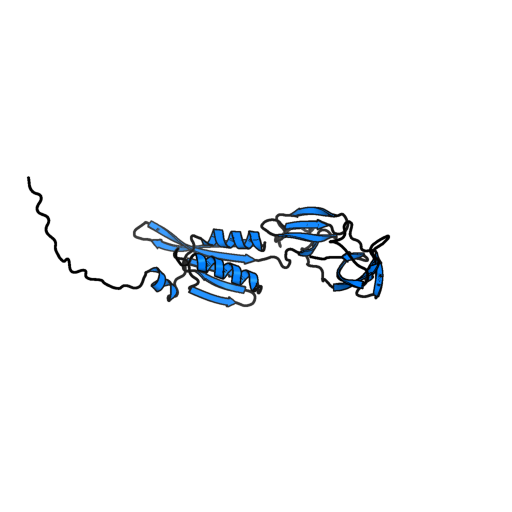 163 ? 7.512 -9.019 0.057 1.00 76.19 163 TYR A O 1
ATOM 1322 N N . MET A 1 164 ? 5.984 -9.939 1.420 1.00 74.06 164 MET A N 1
ATOM 1323 C CA . MET A 1 164 ? 6.257 -9.111 2.609 1.00 74.06 164 MET A CA 1
ATOM 1324 C C . MET A 1 164 ? 7.066 -9.841 3.695 1.00 74.06 164 MET A C 1
ATOM 1326 O O . MET A 1 164 ? 7.414 -9.240 4.710 1.00 74.06 164 MET A O 1
ATOM 1330 N N . ASN A 1 165 ? 7.337 -11.142 3.538 1.00 61.94 165 ASN A N 1
ATOM 1331 C CA . ASN A 1 165 ? 7.963 -11.927 4.599 1.00 61.94 165 ASN A CA 1
ATOM 1332 C C . ASN A 1 165 ? 9.446 -11.550 4.754 1.00 61.94 165 ASN A C 1
ATOM 1334 O O . ASN A 1 165 ? 10.302 -12.085 4.062 1.00 61.94 165 ASN A O 1
ATOM 1338 N N . HIS A 1 166 ? 9.764 -10.724 5.752 1.00 51.25 166 HIS A N 1
ATOM 1339 C CA . HIS A 1 166 ? 11.142 -10.482 6.211 1.00 51.25 166 HIS A CA 1
ATOM 1340 C C . HIS A 1 166 ? 11.820 -11.725 6.832 1.00 51.25 166 HIS A C 1
ATOM 1342 O O . HIS A 1 166 ? 12.982 -11.671 7.218 1.00 51.25 166 HIS A O 1
ATOM 1348 N N . SER A 1 167 ? 11.093 -12.841 6.961 1.00 44.00 167 SER A N 1
ATOM 1349 C CA . SER A 1 167 ? 11.551 -14.106 7.546 1.00 44.00 167 SER A CA 1
ATOM 1350 C C . SER A 1 167 ? 11.376 -15.249 6.543 1.00 44.00 167 SER A C 1
ATOM 1352 O O . SER A 1 167 ? 10.635 -16.200 6.780 1.00 44.00 167 SER A O 1
ATOM 1354 N N . MET A 1 168 ? 12.011 -15.141 5.376 1.00 43.75 168 MET A N 1
ATOM 1355 C CA . MET A 1 168 ? 12.197 -16.297 4.500 1.00 43.75 168 MET A CA 1
ATOM 1356 C C . MET A 1 168 ? 13.658 -16.729 4.490 1.00 43.75 168 MET A C 1
ATOM 1358 O O . MET A 1 168 ? 14.579 -15.926 4.368 1.00 43.75 168 MET A O 1
ATOM 1362 N N . ASN A 1 169 ? 13.820 -18.038 4.668 1.00 39.69 169 ASN A N 1
ATOM 1363 C CA . ASN A 1 169 ? 15.039 -18.810 4.513 1.00 39.69 169 ASN A CA 1
ATOM 1364 C C . ASN A 1 169 ? 15.833 -18.355 3.280 1.00 39.69 169 ASN A C 1
ATOM 1366 O O . ASN A 1 169 ? 15.342 -18.520 2.173 1.00 39.69 169 ASN A O 1
ATOM 1370 N N . HIS A 1 170 ? 17.031 -17.811 3.505 1.00 40.69 170 HIS A N 1
ATOM 1371 C CA . HIS A 1 170 ? 18.288 -17.877 2.734 1.00 40.69 170 HIS A CA 1
ATOM 1372 C C . HIS A 1 170 ? 18.340 -17.957 1.184 1.00 40.69 170 HIS A C 1
ATOM 1374 O O . HIS A 1 170 ? 19.449 -18.043 0.662 1.00 40.69 170 HIS A O 1
ATOM 1380 N N . MET A 1 171 ? 17.241 -17.921 0.426 1.00 42.59 171 MET A N 1
ATOM 1381 C CA . MET A 1 171 ? 17.252 -18.205 -1.019 1.00 42.59 171 MET A CA 1
ATOM 1382 C C . MET A 1 171 ? 16.403 -17.255 -1.873 1.00 42.59 171 MET A C 1
ATOM 1384 O O . MET A 1 171 ? 16.687 -17.118 -3.059 1.00 42.59 171 MET A O 1
ATOM 1388 N N . ASP A 1 172 ? 15.438 -16.541 -1.288 1.00 50.81 172 ASP A N 1
ATOM 1389 C CA . ASP A 1 172 ? 14.700 -15.478 -1.977 1.00 50.81 172 ASP A CA 1
ATOM 1390 C C . ASP A 1 172 ? 15.188 -14.118 -1.438 1.00 50.81 172 ASP A C 1
ATOM 1392 O O . ASP A 1 172 ? 14.959 -13.772 -0.278 1.00 50.81 172 ASP A O 1
ATOM 1396 N N . LEU A 1 173 ? 15.937 -13.376 -2.262 1.00 53.59 173 LEU A N 1
ATOM 1397 C CA . LEU A 1 173 ? 16.426 -12.023 -1.957 1.00 53.59 173 LEU A CA 1
ATOM 1398 C C . LEU A 1 173 ? 15.255 -11.067 -1.644 1.00 53.59 173 LEU A C 1
ATOM 1400 O O . LEU A 1 173 ? 14.147 -11.273 -2.153 1.00 53.59 173 LEU A O 1
ATOM 1404 N N . PRO A 1 174 ? 15.479 -10.002 -0.847 1.00 59.56 174 PRO A N 1
ATOM 1405 C CA . PRO A 1 174 ? 14.474 -8.964 -0.656 1.00 59.56 174 PRO A CA 1
ATOM 1406 C C . PRO A 1 174 ? 14.052 -8.394 -2.014 1.00 59.56 174 PRO A C 1
ATOM 1408 O O . PRO A 1 174 ? 14.883 -8.176 -2.897 1.00 59.56 174 PRO A O 1
ATOM 1411 N N . LEU A 1 175 ? 12.748 -8.173 -2.178 1.00 72.00 175 LEU A N 1
ATOM 1412 C CA . LEU A 1 175 ? 12.194 -7.542 -3.371 1.00 72.00 175 LEU A CA 1
ATOM 1413 C C . LEU A 1 175 ? 12.599 -6.071 -3.381 1.00 72.00 175 LEU A C 1
ATOM 1415 O O . LEU A 1 175 ? 11.942 -5.232 -2.767 1.00 72.00 175 LEU A O 1
ATOM 1419 N N . THR A 1 176 ? 13.693 -5.778 -4.069 1.00 76.88 176 THR A N 1
ATOM 1420 C CA . THR A 1 176 ? 14.241 -4.427 -4.174 1.00 76.88 176 THR A CA 1
ATOM 1421 C C . THR A 1 176 ? 13.673 -3.747 -5.409 1.00 76.88 176 THR A C 1
ATOM 1423 O O . THR A 1 176 ? 13.757 -4.297 -6.508 1.00 76.88 176 THR A O 1
ATOM 1426 N N . ALA A 1 177 ? 13.103 -2.553 -5.245 1.00 83.25 177 ALA A N 1
ATOM 1427 C CA . ALA A 1 177 ? 12.715 -1.720 -6.378 1.00 83.25 177 ALA A CA 1
ATOM 1428 C C . ALA A 1 177 ? 13.969 -1.249 -7.126 1.00 83.25 177 ALA A C 1
ATOM 1430 O O . ALA A 1 177 ? 14.895 -0.715 -6.513 1.00 83.25 177 ALA A O 1
ATOM 1431 N N . LEU A 1 178 ? 14.005 -1.458 -8.440 1.00 85.31 178 LEU A N 1
ATOM 1432 C CA . LEU A 1 178 ? 15.103 -0.976 -9.269 1.00 85.31 178 LEU A CA 1
ATOM 1433 C C . LEU A 1 178 ? 14.896 0.510 -9.605 1.00 85.31 178 LEU A C 1
ATOM 1435 O O . LEU A 1 178 ? 13.756 0.927 -9.839 1.00 85.31 178 LEU A O 1
ATOM 1439 N N . PRO A 1 179 ? 15.972 1.317 -9.627 1.00 85.88 179 PRO A N 1
ATOM 1440 C CA . PRO A 1 179 ? 15.880 2.711 -10.030 1.00 85.88 179 PRO A CA 1
ATOM 1441 C C . PRO A 1 179 ? 15.470 2.811 -11.500 1.00 85.88 179 PRO A C 1
ATOM 1443 O O . PRO A 1 179 ? 15.943 2.058 -12.354 1.00 85.88 179 PRO A O 1
ATOM 1446 N N . VAL A 1 180 ? 14.582 3.760 -11.769 1.00 88.81 180 VAL A N 1
ATOM 1447 C CA . VAL A 1 180 ? 14.094 4.072 -13.110 1.00 88.81 180 VAL A CA 1
ATOM 1448 C C . VAL A 1 180 ? 14.840 5.299 -13.616 1.00 88.81 180 VAL A C 1
ATOM 1450 O O . VAL A 1 180 ? 14.967 6.292 -12.897 1.00 88.81 180 VAL A O 1
ATOM 1453 N N . PHE A 1 181 ? 15.326 5.228 -14.849 1.00 89.31 181 PHE A N 1
ATOM 1454 C CA . PHE A 1 181 ? 16.060 6.299 -15.508 1.00 89.31 181 PHE A CA 1
ATOM 1455 C C . PHE A 1 181 ? 15.309 6.751 -16.760 1.00 89.31 181 PHE A C 1
ATOM 1457 O O . PHE A 1 181 ? 14.883 5.902 -17.540 1.00 89.31 181 PHE A O 1
ATOM 1464 N N . PRO A 1 182 ? 15.183 8.061 -17.012 1.00 90.19 182 PRO A N 1
ATOM 1465 C CA . PRO A 1 182 ? 14.680 8.535 -18.289 1.00 90.19 182 PRO A CA 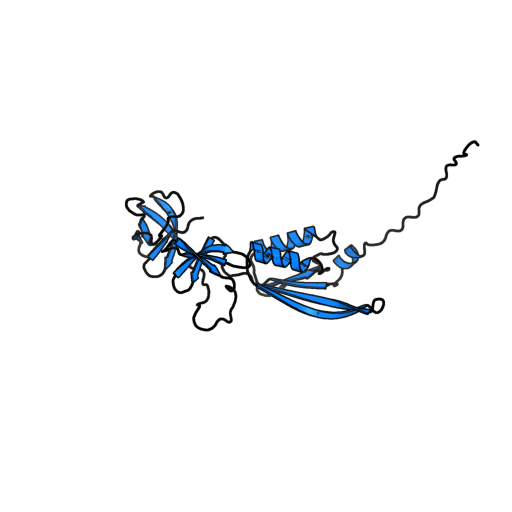1
ATOM 1466 C C . PRO A 1 182 ? 15.731 8.285 -19.376 1.00 90.19 182 PRO A C 1
ATOM 1468 O O . PRO A 1 182 ? 16.916 8.576 -19.202 1.00 90.19 182 PRO A O 1
ATOM 1471 N N . SER A 1 183 ? 15.299 7.774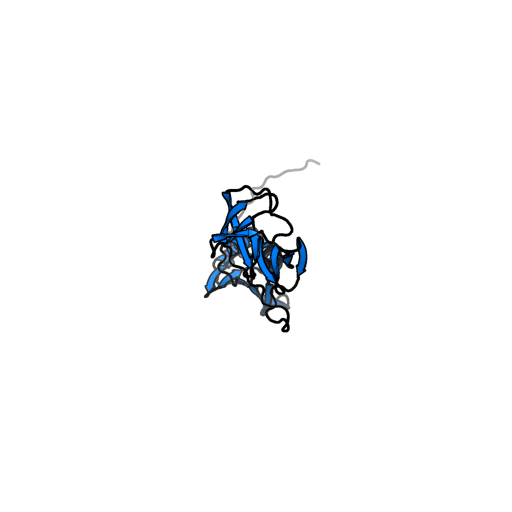 -20.519 1.00 91.69 183 SER A N 1
ATOM 1472 C CA . SER A 1 183 ? 16.136 7.569 -21.695 1.00 91.69 183 SER A CA 1
ATOM 1473 C C . SER A 1 183 ? 15.362 7.852 -22.985 1.00 91.69 183 SER A C 1
ATOM 1475 O O . SER A 1 183 ? 14.191 8.210 -22.957 1.00 91.69 183 SER A O 1
ATOM 1477 N N . THR A 1 184 ? 16.026 7.772 -24.136 1.00 91.31 184 THR A N 1
ATOM 1478 C CA . THR A 1 184 ? 15.451 8.029 -25.457 1.00 91.31 184 THR A CA 1
ATOM 1479 C C . THR A 1 184 ? 15.615 6.817 -26.361 1.00 91.31 184 THR A C 1
ATOM 1481 O O . THR A 1 184 ? 16.686 6.210 -26.429 1.00 91.31 184 THR A O 1
ATOM 1484 N N . ILE A 1 185 ? 14.558 6.495 -27.103 1.00 90.88 185 ILE A N 1
ATOM 1485 C CA . ILE A 1 185 ? 14.597 5.457 -28.132 1.00 90.88 185 ILE A CA 1
ATOM 1486 C C . ILE A 1 185 ? 15.431 5.950 -29.309 1.00 90.88 185 ILE A C 1
ATOM 1488 O O . ILE A 1 185 ? 15.077 6.931 -29.965 1.00 90.88 185 ILE A O 1
ATOM 1492 N N . THR A 1 186 ? 16.511 5.245 -29.620 1.00 90.31 186 THR A N 1
ATOM 1493 C CA . THR A 1 186 ? 17.371 5.563 -30.766 1.00 90.31 186 THR A CA 1
ATOM 1494 C C . THR A 1 186 ? 16.817 4.949 -32.046 1.00 90.31 186 THR A C 1
ATOM 1496 O O . THR A 1 186 ? 16.833 5.577 -33.106 1.00 90.31 186 THR A O 1
ATOM 1499 N N . LYS A 1 187 ? 16.273 3.731 -31.961 1.00 88.56 187 LYS A N 1
ATOM 1500 C CA . LYS A 1 187 ? 15.810 2.956 -33.117 1.00 88.56 187 LYS A CA 1
ATOM 1501 C C . LYS A 1 187 ? 14.702 1.993 -32.708 1.00 88.56 187 LYS A C 1
ATOM 1503 O O . LYS A 1 187 ? 14.729 1.455 -31.616 1.00 88.56 187 LYS A O 1
ATOM 1508 N N . VAL A 1 188 ? 13.726 1.753 -33.585 1.00 86.00 188 VAL A N 1
ATOM 1509 C CA . VAL A 1 188 ? 12.615 0.809 -33.314 1.00 86.00 188 VAL A CA 1
ATOM 1510 C C . VAL A 1 188 ? 12.719 -0.458 -34.167 1.00 86.00 188 VAL A C 1
ATOM 1512 O O . VAL A 1 188 ? 12.359 -1.542 -33.719 1.00 86.00 188 VAL A O 1
ATOM 1515 N N . ARG A 1 189 ? 13.219 -0.344 -35.406 1.00 82.31 189 ARG A N 1
ATOM 1516 C CA . ARG A 1 189 ? 13.336 -1.460 -36.359 1.00 82.31 189 ARG A CA 1
ATOM 1517 C C . ARG A 1 189 ? 14.769 -1.600 -36.882 1.00 82.31 189 ARG A C 1
ATOM 1519 O O . ARG A 1 189 ? 15.398 -0.573 -37.132 1.00 82.31 189 ARG A O 1
ATOM 1526 N N . PRO A 1 190 ? 15.283 -2.828 -37.111 1.00 80.50 190 PRO A N 1
ATOM 1527 C CA . PRO A 1 190 ? 14.591 -4.121 -36.992 1.00 80.50 190 PRO A CA 1
ATOM 1528 C C . PRO A 1 190 ? 14.390 -4.586 -35.545 1.00 80.50 190 PRO A C 1
ATOM 1530 O O . PRO A 1 190 ? 13.476 -5.360 -35.288 1.00 80.50 190 PRO A O 1
ATOM 1533 N N . HIS A 1 191 ? 15.192 -4.069 -34.613 1.00 84.75 191 HIS A N 1
ATOM 1534 C CA . HIS A 1 191 ? 15.033 -4.280 -33.181 1.00 84.75 191 HIS A CA 1
ATOM 1535 C C . HIS A 1 191 ? 15.006 -2.923 -32.466 1.00 84.75 191 HIS A C 1
ATOM 1537 O O . HIS A 1 191 ? 15.650 -1.985 -32.947 1.00 84.75 191 HIS A O 1
ATOM 1543 N N . PRO A 1 192 ? 14.297 -2.817 -31.336 1.00 85.50 192 PRO A N 1
ATOM 1544 C CA . PRO A 1 192 ? 14.297 -1.619 -30.513 1.00 85.50 192 PRO A CA 1
ATOM 1545 C C . PRO A 1 192 ? 15.647 -1.430 -29.830 1.00 85.50 192 PRO A C 1
ATOM 1547 O O . PRO A 1 192 ? 16.163 -2.342 -29.178 1.00 85.50 192 PRO A O 1
ATOM 1550 N N . GLU A 1 193 ? 16.194 -0.233 -29.964 1.00 91.06 193 GLU A N 1
ATOM 1551 C CA . GLU A 1 193 ? 17.398 0.224 -29.292 1.00 91.06 193 GLU A CA 1
ATOM 1552 C C . GLU A 1 193 ? 17.080 1.487 -28.492 1.00 91.06 193 GLU A C 1
ATOM 1554 O O . GLU A 1 193 ? 16.286 2.341 -28.907 1.00 91.06 193 GLU A O 1
ATOM 1559 N N . VAL A 1 194 ? 17.704 1.585 -27.327 1.00 91.94 194 VAL A N 1
ATOM 1560 C CA . VAL A 1 194 ? 17.549 2.695 -26.394 1.00 91.94 194 VAL A CA 1
ATOM 1561 C C . VAL A 1 194 ? 18.925 3.176 -25.977 1.00 91.94 194 VAL A C 1
ATOM 1563 O O . VAL A 1 194 ? 19.890 2.411 -25.944 1.00 91.94 194 VAL A O 1
ATOM 1566 N N . LEU A 1 195 ? 19.023 4.466 -25.685 1.00 91.38 195 LEU A N 1
ATOM 1567 C CA . LEU A 1 195 ? 20.247 5.056 -25.182 1.00 91.38 195 LEU A CA 1
ATOM 1568 C C . LEU A 1 195 ? 20.531 4.536 -23.763 1.00 91.38 195 LEU A C 1
ATOM 1570 O O . LEU A 1 195 ? 19.691 4.622 -22.869 1.00 91.38 195 LEU A O 1
ATOM 1574 N N . HIS A 1 196 ? 21.710 3.985 -23.518 1.00 89.69 196 HIS A N 1
ATOM 1575 C CA . HIS A 1 196 ? 22.101 3.610 -22.167 1.00 89.69 196 HIS A CA 1
ATOM 1576 C C . HIS A 1 196 ? 22.251 4.887 -21.316 1.00 89.69 196 HIS A C 1
ATOM 1578 O O . HIS A 1 196 ? 22.994 5.782 -21.724 1.00 89.69 196 HIS A O 1
ATOM 1584 N N . PRO A 1 197 ? 21.594 5.008 -20.148 1.00 87.75 197 PRO A N 1
ATOM 1585 C CA . PRO A 1 197 ? 21.545 6.272 -19.406 1.00 87.75 197 PRO A CA 1
ATOM 1586 C C . PRO A 1 197 ? 22.908 6.697 -18.838 1.00 87.75 197 PRO A C 1
ATOM 1588 O O . PRO A 1 197 ? 23.172 7.888 -18.719 1.00 87.75 197 PRO A O 1
ATOM 1591 N N . GLU A 1 198 ? 23.794 5.745 -18.524 1.00 88.12 198 GLU A N 1
ATOM 1592 C CA . GLU A 1 198 ? 25.151 6.060 -18.043 1.00 88.12 198 GLU A CA 1
ATOM 1593 C C . GLU A 1 198 ? 26.203 6.181 -19.158 1.00 88.12 198 GLU A C 1
ATOM 1595 O O . GLU A 1 198 ? 26.992 7.123 -19.164 1.00 88.12 198 GLU A O 1
ATOM 1600 N N . THR A 1 199 ? 26.243 5.239 -20.108 1.00 89.38 199 THR A N 1
ATOM 1601 C CA . THR A 1 199 ? 27.293 5.189 -21.140 1.00 89.38 199 THR A CA 1
ATOM 1602 C C . THR A 1 199 ? 26.941 5.959 -22.411 1.00 89.38 199 THR A C 1
ATOM 1604 O O . THR A 1 199 ? 27.809 6.148 -23.262 1.00 89.38 199 THR A O 1
ATOM 1607 N N . TYR A 1 200 ? 25.685 6.396 -22.564 1.00 87.12 200 TYR A N 1
ATOM 1608 C CA . TYR A 1 200 ? 25.151 7.058 -23.761 1.00 87.12 200 TYR A CA 1
ATOM 1609 C C . TYR A 1 200 ? 25.346 6.258 -25.060 1.00 87.12 200 TYR A C 1
ATOM 1611 O O . TYR A 1 200 ? 25.352 6.817 -26.157 1.00 87.12 200 TYR A O 1
ATOM 1619 N N . GLN A 1 201 ? 25.501 4.936 -24.959 1.00 90.50 201 GLN A N 1
ATOM 1620 C CA . GLN A 1 201 ? 25.606 4.045 -26.113 1.00 90.50 201 GLN A CA 1
ATOM 1621 C C . GLN A 1 201 ? 24.227 3.532 -26.529 1.00 90.50 201 GLN A C 1
ATOM 1623 O O . GLN A 1 201 ? 23.361 3.316 -25.684 1.00 90.50 201 GLN A O 1
ATOM 1628 N N . SER A 1 202 ? 24.015 3.321 -27.830 1.00 90.31 202 SER A N 1
ATOM 1629 C CA . SER A 1 202 ? 22.797 2.666 -28.320 1.00 90.31 202 SER A CA 1
ATOM 1630 C C . SER A 1 202 ? 22.870 1.178 -27.994 1.00 90.31 202 SER A C 1
ATOM 1632 O O . SER A 1 202 ? 23.750 0.479 -28.499 1.00 90.31 202 SER A O 1
ATOM 1634 N N . VAL A 1 203 ? 21.964 0.697 -27.147 1.00 92.06 203 VAL A N 1
ATOM 1635 C CA . VAL A 1 203 ? 21.898 -0.709 -26.736 1.00 92.06 203 VAL A CA 1
ATOM 1636 C C . VAL A 1 203 ? 20.545 -1.303 -27.091 1.00 92.06 203 VAL A C 1
ATOM 1638 O O . VAL A 1 203 ? 19.515 -0.631 -27.050 1.00 92.06 203 VAL A O 1
ATOM 1641 N N . ARG A 1 204 ? 20.535 -2.587 -27.452 1.00 90.56 204 ARG A N 1
ATOM 1642 C CA . ARG A 1 204 ? 19.295 -3.313 -27.737 1.00 90.56 204 ARG A CA 1
ATOM 1643 C C . ARG A 1 204 ? 18.473 -3.450 -26.456 1.00 90.56 204 ARG A C 1
ATOM 1645 O O . ARG A 1 204 ? 19.004 -3.866 -25.429 1.00 90.56 204 ARG A O 1
ATOM 1652 N N . ALA A 1 205 ? 17.175 -3.168 -26.539 1.00 88.75 205 ALA A N 1
ATOM 1653 C CA . ALA A 1 205 ? 16.264 -3.395 -25.424 1.00 88.75 205 ALA A CA 1
ATOM 1654 C C . ALA A 1 205 ? 16.194 -4.894 -25.085 1.00 88.75 205 ALA A C 1
ATOM 1656 O O . ALA A 1 205 ? 15.987 -5.729 -25.971 1.00 88.75 205 ALA A O 1
ATOM 1657 N N . GLY A 1 206 ? 16.349 -5.230 -23.804 1.00 84.94 206 GLY A N 1
ATOM 1658 C CA . GLY A 1 206 ? 16.293 -6.604 -23.296 1.00 84.94 206 GLY A CA 1
ATOM 1659 C C . GLY A 1 206 ? 14.880 -7.188 -23.216 1.00 84.94 206 GLY A C 1
ATOM 1660 O O . GLY A 1 206 ? 14.724 -8.346 -22.843 1.00 84.94 206 GLY A O 1
ATOM 1661 N N . ASN A 1 207 ? 13.852 -6.398 -23.537 1.00 86.44 207 ASN A N 1
ATOM 1662 C CA . ASN A 1 207 ? 12.457 -6.801 -23.416 1.00 86.44 207 ASN A CA 1
ATOM 1663 C C . ASN A 1 207 ? 12.082 -7.921 -24.401 1.00 86.44 207 ASN A C 1
ATOM 1665 O O . ASN A 1 207 ? 12.277 -7.769 -25.609 1.00 86.44 207 ASN A O 1
ATOM 1669 N N . ALA A 1 208 ? 11.427 -8.985 -23.918 1.00 77.25 208 ALA A N 1
ATOM 1670 C CA . ALA A 1 208 ? 10.765 -9.962 -24.798 1.00 77.25 208 ALA A CA 1
ATOM 1671 C C . ALA A 1 208 ? 9.593 -9.340 -25.567 1.00 77.25 208 ALA A C 1
ATOM 1673 O O . ALA A 1 208 ? 9.378 -9.633 -26.741 1.00 77.25 208 ALA A O 1
ATOM 1674 N N . SER A 1 209 ? 8.812 -8.503 -24.885 1.00 75.38 209 SER A N 1
ATOM 1675 C CA . SER A 1 209 ? 7.672 -7.780 -25.443 1.00 75.38 209 SER A CA 1
ATOM 1676 C C . SER A 1 209 ? 7.784 -6.312 -25.070 1.00 75.38 209 SER A C 1
ATOM 1678 O O . SER A 1 209 ? 8.062 -5.972 -23.920 1.00 75.38 209 SER A O 1
ATOM 1680 N N . LEU A 1 210 ? 7.600 -5.439 -26.057 1.00 78.31 210 LEU A N 1
ATOM 1681 C CA . LEU A 1 210 ? 7.700 -4.003 -25.842 1.00 78.31 210 LEU A CA 1
ATOM 1682 C C . LEU A 1 210 ? 6.395 -3.465 -25.265 1.00 78.31 210 LEU A C 1
ATOM 1684 O O . LEU A 1 210 ? 5.319 -3.878 -25.707 1.00 78.31 210 LEU A O 1
ATOM 1688 N N . PRO A 1 211 ? 6.473 -2.525 -24.315 1.00 72.88 211 PRO A N 1
ATOM 1689 C CA . PRO A 1 211 ? 5.295 -1.813 -23.872 1.00 72.88 211 PRO A CA 1
ATOM 1690 C C . PRO A 1 211 ? 4.870 -0.818 -24.965 1.00 72.88 211 PRO A C 1
ATOM 1692 O O . PRO A 1 211 ? 5.566 0.154 -25.233 1.00 72.88 211 PRO A O 1
ATOM 1695 N N . GLY A 1 212 ? 3.730 -1.080 -25.609 1.00 77.06 212 GLY A N 1
ATOM 1696 C CA . GLY A 1 212 ? 3.060 -0.128 -26.501 1.00 77.06 212 GLY A CA 1
ATOM 1697 C C . GLY A 1 212 ? 3.764 0.190 -27.830 1.00 77.06 212 GLY A C 1
ATOM 1698 O O . GLY A 1 212 ? 4.669 -0.513 -28.284 1.00 77.06 212 GLY A O 1
ATOM 1699 N N . ASP A 1 213 ? 3.292 1.265 -28.471 1.00 82.62 213 ASP A N 1
ATOM 1700 C CA . ASP A 1 213 ? 3.800 1.756 -29.755 1.00 82.62 213 ASP A CA 1
ATOM 1701 C C . ASP A 1 213 ? 4.950 2.747 -29.543 1.00 82.62 213 ASP A C 1
ATOM 1703 O O . ASP A 1 213 ? 4.750 3.914 -29.200 1.00 82.62 213 ASP A O 1
ATOM 1707 N N . LEU A 1 214 ? 6.167 2.275 -29.798 1.00 85.25 214 LEU A N 1
ATOM 1708 C CA . LEU A 1 214 ? 7.395 3.042 -29.612 1.00 85.25 214 LEU A CA 1
ATOM 1709 C C . LEU A 1 214 ? 7.778 3.830 -30.871 1.00 85.25 214 LEU A C 1
ATOM 1711 O O . LEU A 1 214 ? 7.678 3.326 -31.996 1.0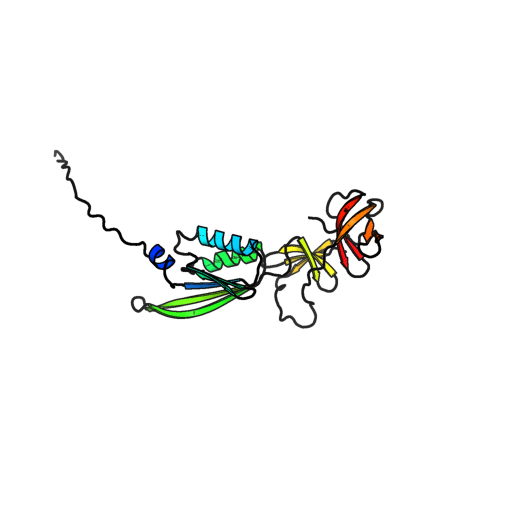0 85.25 214 LEU A O 1
ATOM 1715 N N . ARG A 1 215 ? 8.279 5.059 -30.690 1.00 86.62 215 ARG A N 1
ATOM 1716 C CA . ARG A 1 215 ? 8.780 5.920 -31.777 1.00 86.62 215 ARG A CA 1
ATOM 1717 C C . ARG A 1 215 ? 10.239 6.332 -31.547 1.00 86.62 215 ARG A C 1
ATOM 1719 O O . ARG A 1 215 ? 10.609 6.624 -30.414 1.00 86.62 215 ARG A O 1
ATOM 1726 N N . PRO A 1 216 ? 11.074 6.422 -32.598 1.00 88.38 216 PRO A N 1
ATOM 1727 C CA . PRO A 1 216 ? 12.411 7.001 -32.466 1.00 88.38 216 PRO A CA 1
ATOM 1728 C C . PRO A 1 216 ? 12.343 8.440 -31.935 1.00 88.38 216 PRO A C 1
ATOM 1730 O O . PRO A 1 216 ? 11.470 9.208 -32.340 1.00 88.38 216 PRO A O 1
ATOM 1733 N N . GLY A 1 217 ? 13.253 8.800 -31.032 1.00 88.00 217 GLY A N 1
ATOM 1734 C CA . GLY A 1 217 ? 13.291 10.109 -30.371 1.00 88.00 217 GLY A CA 1
ATOM 1735 C C . GLY A 1 217 ? 12.304 10.275 -29.209 1.00 88.00 217 GLY A C 1
ATOM 1736 O O . GLY A 1 217 ? 12.296 11.325 -28.574 1.00 88.00 217 GLY A O 1
ATOM 1737 N N . GLN A 1 218 ? 11.481 9.267 -28.908 1.00 89.69 218 GLN A N 1
ATOM 1738 C CA . GLN A 1 218 ? 10.581 9.284 -27.755 1.00 89.69 218 GLN A CA 1
ATOM 1739 C C . GLN A 1 218 ? 11.357 9.074 -26.451 1.00 89.69 218 GLN A C 1
ATOM 1741 O O . GLN A 1 218 ? 12.180 8.158 -26.360 1.00 89.69 218 GLN A O 1
ATOM 1746 N N . THR A 1 219 ? 11.041 9.878 -25.434 1.00 89.12 219 THR A N 1
ATOM 1747 C CA . THR A 1 219 ? 11.511 9.661 -24.062 1.00 89.12 219 THR A CA 1
ATOM 1748 C C . THR A 1 219 ? 10.746 8.506 -23.424 1.00 89.12 219 THR A C 1
ATOM 1750 O O . THR A 1 219 ? 9.513 8.477 -23.448 1.00 89.12 219 THR A O 1
ATOM 1753 N N . VAL A 1 220 ? 11.478 7.555 -22.858 1.00 90.19 220 VAL A N 1
ATOM 1754 C CA . VAL A 1 220 ? 10.962 6.354 -22.204 1.00 90.19 220 VAL A CA 1
ATOM 1755 C C . VAL A 1 220 ? 11.673 6.141 -20.883 1.00 90.19 220 VAL A C 1
ATOM 1757 O O . VAL A 1 220 ? 12.840 6.498 -20.740 1.00 90.19 220 VAL A O 1
ATOM 1760 N N . ASP A 1 221 ? 10.983 5.520 -19.943 1.00 91.00 221 ASP A N 1
ATOM 1761 C CA . ASP A 1 221 ? 11.594 5.096 -18.698 1.00 91.00 221 ASP A CA 1
ATOM 1762 C C . ASP A 1 221 ? 12.292 3.749 -18.908 1.00 91.00 221 ASP A C 1
ATOM 1764 O O . ASP A 1 221 ? 11.778 2.840 -19.568 1.00 91.00 221 ASP A O 1
ATOM 1768 N N . VAL A 1 222 ? 13.510 3.630 -18.386 1.00 90.12 222 VAL A N 1
ATOM 1769 C CA . VAL A 1 222 ? 14.308 2.412 -18.468 1.00 90.12 222 VAL A CA 1
ATOM 1770 C C . VAL A 1 222 ? 14.813 1.971 -17.114 1.00 90.12 222 VAL A C 1
ATOM 1772 O O . VAL A 1 222 ? 15.104 2.772 -16.229 1.00 90.12 222 VAL A O 1
ATOM 1775 N N . VAL A 1 223 ? 14.966 0.662 -16.981 1.00 90.31 223 VAL A N 1
ATOM 1776 C CA . VAL A 1 223 ? 15.597 0.026 -15.834 1.00 90.31 223 VAL A CA 1
ATOM 1777 C C . VAL A 1 223 ? 16.824 -0.724 -16.320 1.00 90.31 223 VAL A C 1
ATOM 1779 O O . VAL A 1 223 ? 16.771 -1.452 -17.313 1.00 90.31 223 VAL A O 1
ATOM 1782 N N . MET A 1 224 ? 17.929 -0.533 -15.609 1.00 88.44 224 MET A N 1
ATOM 1783 C CA . MET A 1 224 ? 19.168 -1.260 -15.851 1.00 88.44 224 MET A CA 1
ATOM 1784 C C . MET A 1 224 ? 19.262 -2.432 -14.884 1.00 88.44 224 MET A C 1
ATOM 1786 O O . MET A 1 224 ? 19.071 -2.272 -13.676 1.00 88.44 224 MET A O 1
ATOM 1790 N N . TRP A 1 225 ? 19.565 -3.606 -15.419 1.00 87.69 225 TRP A N 1
ATOM 1791 C CA . TRP A 1 225 ? 19.903 -4.773 -14.619 1.00 87.69 225 TRP A CA 1
ATOM 1792 C C . TRP A 1 225 ? 20.975 -5.583 -15.344 1.00 87.69 225 TRP A C 1
ATOM 1794 O O . TRP A 1 225 ? 20.797 -5.941 -16.510 1.00 87.69 225 TRP A O 1
ATOM 1804 N N . GLU A 1 226 ? 22.085 -5.852 -14.651 1.00 85.12 226 GLU A N 1
ATOM 1805 C CA . GLU A 1 226 ? 23.325 -6.362 -15.256 1.00 85.12 226 GLU A CA 1
ATOM 1806 C C . GLU A 1 226 ? 23.769 -5.462 -16.429 1.00 85.12 226 GLU A C 1
ATOM 1808 O O . GLU A 1 226 ? 23.834 -4.247 -16.268 1.00 85.12 226 GLU A O 1
ATOM 1813 N N . GLU A 1 227 ? 24.057 -6.022 -17.605 1.00 82.81 227 GLU A N 1
ATOM 1814 C CA . GLU A 1 227 ? 24.432 -5.264 -18.812 1.00 82.81 227 GLU A CA 1
ATOM 1815 C C . GLU A 1 227 ? 23.236 -4.984 -19.744 1.00 82.81 227 GLU A C 1
ATOM 1817 O O . GLU A 1 227 ? 23.407 -4.578 -20.897 1.00 82.81 227 GLU A O 1
ATOM 1822 N N . LYS A 1 228 ? 22.003 -5.231 -19.280 1.00 86.81 228 LYS A N 1
ATOM 1823 C CA . LYS A 1 228 ? 20.785 -5.084 -20.085 1.00 86.81 228 LYS A CA 1
ATOM 1824 C C . LYS A 1 228 ? 19.985 -3.858 -19.668 1.00 86.81 228 LYS A C 1
ATOM 1826 O O . LYS A 1 228 ? 19.848 -3.535 -18.487 1.00 86.81 228 LYS A O 1
ATOM 1831 N N . VAL A 1 229 ? 19.385 -3.223 -20.671 1.00 89.62 229 VAL A N 1
ATOM 1832 C CA . VAL A 1 229 ? 18.464 -2.099 -20.500 1.00 89.62 229 VAL A CA 1
ATOM 1833 C C . VAL A 1 229 ? 17.063 -2.556 -20.881 1.00 89.62 229 VAL A C 1
ATOM 1835 O O . VAL A 1 229 ? 16.835 -3.042 -21.992 1.00 89.62 229 VAL A O 1
ATOM 1838 N N . PHE A 1 230 ? 16.126 -2.399 -19.953 1.00 89.75 230 PHE A N 1
ATOM 1839 C CA . PHE A 1 230 ? 14.725 -2.753 -20.138 1.00 89.75 230 PHE A CA 1
ATOM 1840 C C . PHE A 1 230 ? 13.871 -1.495 -20.206 1.00 89.75 230 PHE A C 1
ATOM 1842 O O . PHE A 1 230 ? 13.979 -0.622 -19.350 1.00 89.75 230 PHE A O 1
ATOM 1849 N N . ILE A 1 231 ? 13.000 -1.421 -21.206 1.00 87.81 231 ILE A N 1
ATOM 1850 C CA . ILE A 1 231 ? 12.012 -0.356 -21.368 1.00 87.81 231 ILE A CA 1
ATOM 1851 C C . ILE A 1 231 ? 10.831 -0.652 -20.456 1.00 87.81 231 ILE A C 1
ATOM 1853 O O . ILE A 1 231 ? 10.259 -1.745 -20.499 1.00 87.81 231 ILE A O 1
ATOM 1857 N N . VAL A 1 232 ? 10.449 0.336 -19.661 1.00 85.19 232 VAL A N 1
ATOM 1858 C CA . VAL A 1 232 ? 9.297 0.291 -18.773 1.00 85.19 232 VAL A CA 1
ATOM 1859 C C . VAL A 1 232 ? 8.430 1.487 -19.145 1.00 85.19 232 VAL A C 1
ATOM 1861 O O . VAL A 1 232 ? 8.852 2.624 -19.016 1.00 85.19 232 VAL A O 1
ATOM 1864 N N . GLN A 1 233 ? 7.241 1.247 -19.680 1.00 72.12 233 GLN A N 1
ATOM 1865 C CA . GLN A 1 233 ? 6.240 2.295 -19.872 1.00 72.12 233 GLN A CA 1
ATOM 1866 C C . GLN A 1 233 ? 4.937 1.843 -19.222 1.00 72.12 233 GLN A C 1
ATOM 1868 O O . GLN A 1 233 ? 4.640 0.639 -19.216 1.00 72.12 233 GLN A O 1
ATOM 1873 N N . ASP A 1 234 ? 4.218 2.814 -18.662 1.00 55.56 234 ASP A N 1
ATOM 1874 C CA . ASP A 1 234 ? 2.838 2.668 -18.192 1.00 55.56 234 ASP A CA 1
ATOM 1875 C C . ASP A 1 234 ? 1.847 2.568 -19.362 1.00 55.56 234 ASP A C 1
ATOM 1877 O O . ASP A 1 234 ? 2.020 3.303 -20.365 1.00 55.56 234 ASP A O 1
#

Sequence (234 aa):
RKSVVDEFMVPLMVQTRQCPHCSRQGSMYFEAIVQMKTGRKEIHAFFEERVQERTNKGMCISKKMPVKESVHYYLTGQRHLRGIMQQLVDRFGGEIVVSKKLFSEDHLSSRNVYRVTVLYRPPEFQKGSVILYNNRAMRVAGLGKTALLEDLETGATKKIAHYMNHSMNHMDLPLTALPVFPSTITKVRPHPEVLHPETYQSVRAGNASLPGDLRPGQTVDVVMWEEKVFIVQD